Protein AF-A0A1R3G6L9-F1 (afdb_monomer_lite)

Radius of gyration: 26.27 Å; chains: 1; bounding box: 103×54×64 Å

pLDDT: mean 79.08, std 18.82, range [34.06, 97.19]

Sequence (249 aa):
MGHKWWLIFTILTCLIACSSGRELHVKPKTDLAVYNHTLARILVEYASAVYMSDLTELFTWTCERCDGLTKGFEVIELVVDVQNCLQAFVGVAKDLNAIVIAFRGTQEHSQYVPNTFRVTNDHDIVPHLPPYYTYFPKKTYHHFPTEVWLYSVGLGSLVYKVEKVCDDSGEDPTCSRSVTGNSITDHLNYFGVDLMCEQWRSCRIVMEPSLAAYGTTDHKGNFILSRDPSTLAMKMNIQSNEGGDTFSA

Secondary structure (DSSP, 8-state):
--HHHHHHHHHHHHHHHT------------------HHHHHHHHHHHHHTT-SBHHHHHHT-STTSSGGGTT-EEEEEEEETTTTEEEEEEEETTTTEEEEEE-S--------SS--EEEETTBSGGG-SPP-TT-GGGS----S-EEEEEEEEETTEEEEEEEEE-SSS--TTTGGGS---BSTGGGEETTEE-S-SSTT----B--GGGGGGEEE-TTS-EEEE--HHHHHHHHHHHHHHTS-----

Foldseek 3Di:
DPVVVVVVVVVVVVVVVVPPDPPPPVPPPDPQQDDDPLVVVLVVLVLQLQLDQEVVCSQVQNDPSSDDSNDPWHWFKWWADLVVLKIKTWTQRVVVRDIDIYIQDDDDDDDDDPNDEEEAEALAQPLCPPHQDPVCNVPDDAADFWYWYWHWDDDPPDIDTDIDIGGDGSQDCPGSVVHHNDDNPRVQADPNRGNHHPDPPDSNHDYDPVQVVQWDADPSRIIMGGDDVVVVVVVVVVVVVVVPDDDDD

InterPro domains:
  IPR029058 Alpha/Beta hydrolase fold [G3DSA:3.40.50.1820] (35-110)
  IPR029058 Alpha/Beta hydrolase fold [G3DSA:3.40.50.1820] (111-222)
  IPR029058 Alpha/Beta hydrolase fold [SSF53474] (34-111)
  IPR029058 Alpha/Beta hydrolase fold [SSF53474] (110-195)
  IPR051218 Secreted Mono/Diacylglycerol Lipase [PTHR45856] (110-209)

Structure (mmCIF, N/CA/C/O backbone):
data_AF-A0A1R3G6L9-F1
#
_entry.id   AF-A0A1R3G6L9-F1
#
loop_
_atom_site.group_PDB
_atom_site.id
_atom_site.type_symbol
_atom_site.label_atom_id
_atom_site.label_alt_id
_atom_site.label_comp_id
_atom_site.label_asym_id
_atom_site.label_entity_id
_atom_site.label_seq_id
_atom_site.pdbx_PDB_ins_code
_atom_site.Cartn_x
_atom_site.Cartn_y
_atom_site.Cartn_z
_atom_site.occupancy
_atom_site.B_iso_or_equiv
_atom_site.auth_seq_id
_atom_site.auth_comp_id
_atom_site.auth_asym_id
_atom_site.auth_atom_id
_atom_site.pdbx_PDB_model_num
ATOM 1 N N . MET A 1 1 ? 58.220 -35.048 -34.976 1.00 53.38 1 MET A N 1
ATOM 2 C CA . MET A 1 1 ? 56.809 -34.601 -35.066 1.00 53.38 1 MET A CA 1
ATOM 3 C C . MET A 1 1 ? 55.902 -35.684 -34.490 1.00 53.38 1 MET A C 1
ATOM 5 O O . MET A 1 1 ? 55.426 -36.520 -35.233 1.00 53.38 1 MET A O 1
ATOM 9 N N . GLY A 1 2 ? 55.728 -35.731 -33.166 1.00 54.84 2 GLY A N 1
ATOM 10 C CA . GLY A 1 2 ? 54.953 -36.803 -32.510 1.00 54.84 2 GLY A CA 1
ATOM 11 C C . GLY A 1 2 ? 54.445 -36.438 -31.112 1.00 54.84 2 GLY A C 1
ATOM 12 O O . GLY A 1 2 ? 53.354 -36.833 -30.734 1.00 54.84 2 GLY A O 1
ATOM 13 N N . HIS A 1 3 ? 55.157 -35.566 -30.389 1.00 53.19 3 HIS A N 1
ATOM 14 C CA . HIS A 1 3 ? 54.742 -35.124 -29.050 1.00 53.19 3 HIS A CA 1
ATOM 15 C C . HIS A 1 3 ? 53.685 -34.007 -29.019 1.00 53.19 3 HIS A C 1
ATOM 17 O O . HIS A 1 3 ? 52.959 -33.890 -28.038 1.00 53.19 3 HIS A O 1
ATOM 23 N N . LYS A 1 4 ? 53.553 -33.194 -30.079 1.00 50.50 4 LYS A N 1
ATOM 24 C CA . LYS A 1 4 ? 52.549 -32.111 -30.124 1.00 50.50 4 LYS A CA 1
ATOM 25 C C . LYS A 1 4 ? 51.130 -32.614 -30.415 1.00 50.50 4 LYS A C 1
ATOM 27 O O . LYS A 1 4 ? 50.172 -31.960 -30.031 1.00 50.50 4 LYS A O 1
ATOM 32 N N . TRP A 1 5 ? 50.993 -33.775 -31.059 1.00 50.53 5 TRP A N 1
ATOM 33 C CA . TRP A 1 5 ? 49.683 -34.319 -31.429 1.00 50.53 5 TRP A CA 1
ATOM 34 C C . TRP A 1 5 ? 48.992 -35.021 -30.252 1.00 50.53 5 TRP A C 1
ATOM 36 O O . TRP A 1 5 ? 47.785 -34.886 -30.080 1.00 50.53 5 TRP A O 1
ATOM 46 N N . TRP A 1 6 ? 49.774 -35.657 -29.373 1.00 52.91 6 TRP A N 1
ATOM 47 C CA . TRP A 1 6 ? 49.286 -36.234 -28.115 1.00 52.91 6 TRP A CA 1
ATOM 48 C C . TRP A 1 6 ? 48.762 -35.180 -27.133 1.00 52.91 6 TRP A C 1
ATOM 50 O O . TRP A 1 6 ? 47.738 -35.407 -26.503 1.00 52.91 6 TRP A O 1
ATOM 60 N N . LEU A 1 7 ? 49.407 -34.009 -27.057 1.00 54.31 7 LEU A N 1
ATOM 61 C CA . LEU A 1 7 ? 48.943 -32.879 -26.239 1.00 54.31 7 LEU A CA 1
ATOM 62 C C . LEU A 1 7 ? 47.613 -32.288 -26.734 1.00 54.31 7 LEU A C 1
ATOM 64 O O . LEU A 1 7 ? 46.807 -31.833 -25.932 1.00 54.31 7 LEU A O 1
ATOM 68 N N . ILE A 1 8 ? 47.359 -32.310 -28.046 1.00 57.53 8 ILE A N 1
ATOM 69 C CA . ILE A 1 8 ? 46.081 -31.852 -28.611 1.00 57.53 8 ILE A CA 1
ATOM 70 C C . ILE A 1 8 ? 44.978 -32.881 -28.334 1.00 57.53 8 ILE A C 1
ATOM 72 O O . ILE A 1 8 ? 43.870 -32.497 -27.965 1.00 57.53 8 ILE A O 1
ATOM 76 N N . PHE A 1 9 ? 45.283 -34.179 -28.446 1.00 56.34 9 PHE A N 1
ATOM 77 C CA . PHE A 1 9 ? 44.321 -35.240 -28.139 1.00 56.34 9 PHE A CA 1
ATOM 78 C C . PHE A 1 9 ? 43.925 -35.261 -26.658 1.00 56.34 9 PHE A C 1
ATOM 80 O O . PHE A 1 9 ? 42.740 -35.393 -26.368 1.00 56.34 9 PHE A O 1
ATOM 87 N N . THR A 1 10 ? 44.867 -35.049 -25.730 1.00 56.88 10 THR A N 1
ATOM 88 C CA . THR A 1 10 ? 44.556 -34.982 -24.290 1.00 56.88 10 THR A CA 1
ATOM 89 C C . THR A 1 10 ? 43.717 -33.757 -23.922 1.00 56.88 10 THR A C 1
ATOM 91 O O . THR A 1 10 ? 42.802 -33.869 -23.103 1.00 56.88 10 THR A O 1
ATOM 94 N N . ILE A 1 11 ? 43.957 -32.604 -24.560 1.00 58.38 11 ILE A N 1
ATOM 95 C CA . ILE A 1 11 ? 43.134 -31.397 -24.377 1.00 58.38 11 ILE A CA 1
ATOM 96 C C . ILE A 1 11 ? 41.712 -31.615 -24.923 1.00 58.38 11 ILE A C 1
ATOM 98 O O . ILE A 1 11 ? 40.744 -31.244 -24.259 1.00 58.38 11 ILE A O 1
ATOM 102 N N . LEU A 1 12 ? 41.560 -32.271 -26.080 1.00 54.34 12 LEU A N 1
ATOM 103 C CA . LEU A 1 12 ? 40.245 -32.529 -26.678 1.00 54.34 12 LEU A CA 1
ATOM 104 C C . LEU A 1 12 ? 39.424 -33.560 -25.879 1.00 54.34 12 LEU A C 1
ATOM 106 O O . LEU A 1 12 ? 38.216 -33.398 -25.734 1.00 54.34 12 LEU A O 1
ATOM 110 N N . THR A 1 13 ? 40.063 -34.578 -25.290 1.00 52.47 13 THR A N 1
ATOM 111 C CA . THR A 1 13 ? 39.377 -35.556 -24.425 1.00 52.47 13 THR A CA 1
ATOM 112 C C . THR A 1 13 ? 38.954 -34.968 -23.075 1.00 52.47 13 THR A C 1
ATOM 114 O O . THR A 1 13 ? 37.891 -35.325 -22.568 1.00 52.47 13 THR A O 1
ATOM 117 N N . CYS A 1 14 ? 39.709 -34.010 -22.519 1.00 49.88 14 CYS A N 1
ATOM 118 C CA . CYS A 1 14 ? 39.289 -33.274 -21.318 1.00 49.88 14 CYS A CA 1
ATOM 119 C C . CYS A 1 14 ? 38.097 -32.339 -21.579 1.00 49.88 14 CYS A C 1
ATOM 121 O O . CYS A 1 14 ? 37.279 -32.131 -20.685 1.00 49.88 14 CYS A O 1
ATOM 123 N N . LEU A 1 15 ? 37.957 -31.805 -22.797 1.00 47.41 15 LEU A N 1
ATOM 124 C CA . LEU A 1 15 ? 36.833 -30.934 -23.159 1.00 47.41 15 LEU A CA 1
ATOM 125 C C . LEU A 1 15 ? 35.510 -31.695 -23.351 1.00 47.41 15 LEU A C 1
ATOM 127 O O . LEU A 1 15 ? 34.448 -31.099 -23.201 1.00 47.41 15 LEU A O 1
ATOM 131 N N . ILE A 1 16 ? 35.551 -33.006 -23.613 1.00 51.62 16 ILE A N 1
ATOM 132 C CA . ILE A 1 16 ? 34.343 -33.828 -23.804 1.00 51.62 16 ILE A CA 1
ATOM 133 C C . ILE A 1 16 ? 33.891 -34.481 -22.480 1.00 51.62 16 ILE A C 1
ATOM 135 O O . ILE A 1 16 ? 32.690 -34.612 -22.243 1.00 51.62 16 ILE A O 1
ATOM 139 N N . ALA A 1 17 ? 34.815 -34.788 -21.560 1.00 44.00 17 ALA A N 1
ATOM 140 C CA . ALA A 1 17 ? 34.499 -35.398 -20.258 1.00 44.00 17 ALA A CA 1
ATOM 141 C C . ALA A 1 17 ? 33.953 -34.420 -19.190 1.00 44.00 17 ALA A C 1
ATOM 143 O O . ALA A 1 17 ? 33.413 -34.863 -18.180 1.00 44.00 17 ALA A O 1
ATOM 144 N N . CYS A 1 18 ? 34.027 -33.102 -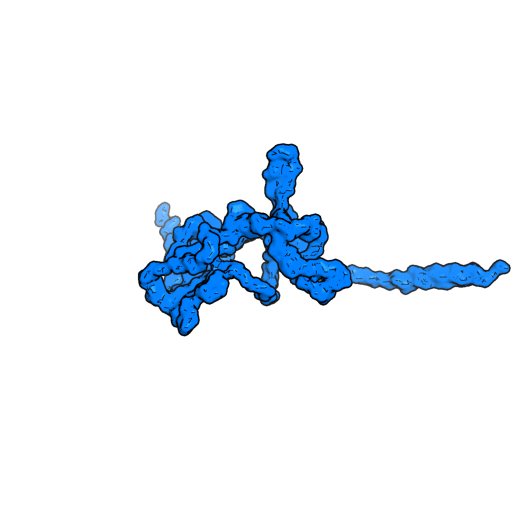19.415 1.00 41.53 18 CYS A N 1
ATOM 145 C CA . CYS A 1 18 ? 33.391 -32.093 -18.552 1.00 41.53 18 CYS A CA 1
ATOM 146 C C . CYS A 1 18 ? 31.982 -31.676 -19.014 1.00 41.53 18 CYS A C 1
ATOM 148 O O . CYS A 1 18 ? 31.379 -30.797 -18.401 1.00 41.53 18 CYS A O 1
ATOM 150 N N . SER A 1 19 ? 31.419 -32.325 -20.040 1.00 46.31 19 SER A N 1
ATOM 151 C CA . SER A 1 19 ? 29.998 -32.193 -20.396 1.00 46.31 19 SER A CA 1
ATOM 152 C C . SER A 1 19 ? 29.144 -33.250 -19.686 1.00 46.31 19 SER A C 1
ATOM 154 O O . SER A 1 19 ? 28.287 -33.896 -20.279 1.00 46.31 19 SER A O 1
ATOM 156 N N . SER A 1 20 ? 29.377 -33.448 -18.384 1.00 42.94 20 SER A N 1
ATOM 157 C CA . SER A 1 20 ? 28.380 -34.129 -17.560 1.00 42.94 20 SER A CA 1
ATOM 158 C C . SER A 1 20 ? 27.157 -33.221 -17.531 1.00 42.94 20 SER A C 1
ATOM 160 O O . SER A 1 20 ? 27.228 -32.093 -17.030 1.00 42.94 20 SER A O 1
ATOM 162 N N . GLY A 1 21 ? 26.088 -33.674 -18.187 1.00 46.38 21 GLY A N 1
ATOM 163 C CA . GLY A 1 21 ? 24.837 -32.950 -18.316 1.00 46.38 21 GLY A CA 1
ATOM 164 C C . GLY A 1 21 ? 24.428 -32.381 -16.967 1.00 46.38 21 GLY A C 1
ATOM 165 O O . GLY A 1 21 ? 24.202 -33.117 -16.008 1.00 46.38 21 GLY A O 1
ATOM 166 N N . ARG A 1 22 ? 24.333 -31.053 -16.888 1.00 43.31 22 ARG A N 1
ATOM 167 C CA . ARG A 1 22 ? 23.490 -30.458 -15.862 1.00 43.31 22 ARG A CA 1
ATOM 168 C C . ARG A 1 22 ? 22.081 -30.847 -16.253 1.00 43.31 22 ARG A C 1
ATOM 170 O O . ARG A 1 22 ? 21.535 -30.295 -17.205 1.00 43.31 22 ARG A O 1
ATOM 177 N N . GLU A 1 23 ? 21.538 -31.833 -15.550 1.00 39.28 23 GLU A N 1
ATOM 178 C CA . GLU A 1 23 ? 20.100 -31.993 -15.466 1.00 39.28 23 GLU A CA 1
ATOM 179 C C . GLU A 1 23 ? 19.515 -30.605 -15.221 1.00 39.28 23 GLU A C 1
ATOM 181 O O . GLU A 1 23 ? 19.886 -29.911 -14.265 1.00 39.28 23 GLU A O 1
ATOM 186 N N . LEU A 1 24 ? 18.648 -30.170 -16.134 1.00 38.88 24 LEU A N 1
ATOM 187 C CA . LEU A 1 24 ? 17.735 -29.086 -15.854 1.00 38.88 24 LEU A CA 1
ATOM 188 C C . LEU A 1 24 ? 16.841 -29.629 -14.746 1.00 38.88 24 LEU A C 1
ATOM 190 O O . LEU A 1 24 ? 15.825 -30.269 -15.003 1.00 38.88 24 LEU A O 1
ATOM 194 N N . HIS A 1 25 ? 17.272 -29.434 -13.504 1.00 34.91 25 HIS A N 1
ATOM 195 C CA . HIS A 1 25 ? 16.423 -29.613 -12.352 1.00 34.91 25 HIS A CA 1
ATOM 196 C C . HIS A 1 25 ? 15.393 -28.492 -12.469 1.00 34.91 25 HIS A C 1
ATOM 198 O O . HIS A 1 25 ? 15.584 -27.389 -11.955 1.00 34.91 25 HIS A O 1
ATOM 204 N N . VAL A 1 26 ? 14.351 -28.752 -13.264 1.00 42.28 26 VAL A N 1
ATOM 205 C CA . VAL A 1 26 ? 13.129 -27.966 -13.300 1.00 42.28 26 VAL A CA 1
ATOM 206 C C . VAL A 1 26 ? 12.641 -28.032 -11.871 1.00 42.28 26 VAL A C 1
ATOM 208 O O . VAL A 1 26 ? 12.088 -29.039 -11.428 1.00 42.28 26 VAL A O 1
ATOM 211 N N . LYS A 1 27 ? 12.966 -26.991 -11.099 1.00 41.53 27 LYS A N 1
ATOM 212 C CA . LYS A 1 27 ? 12.353 -26.813 -9.797 1.00 41.53 27 LYS A CA 1
ATOM 213 C C . LYS A 1 27 ? 10.853 -26.887 -10.058 1.00 41.53 27 LYS A C 1
ATOM 215 O O . LYS A 1 27 ? 10.396 -26.264 -11.023 1.00 41.53 27 LYS A O 1
ATOM 220 N N . PRO A 1 28 ? 10.107 -27.683 -9.277 1.00 35.84 28 PRO A N 1
ATOM 221 C CA . PRO A 1 28 ? 8.665 -27.695 -9.404 1.00 35.84 28 PRO A CA 1
ATOM 222 C C . PRO A 1 28 ? 8.225 -26.241 -9.352 1.00 35.84 28 PRO A C 1
ATOM 224 O O . PRO A 1 28 ? 8.714 -25.489 -8.506 1.00 35.84 28 PRO A O 1
ATOM 227 N N . LYS A 1 29 ? 7.404 -25.853 -10.330 1.00 40.47 29 LYS A N 1
ATOM 228 C CA . LYS A 1 29 ? 6.749 -24.555 -10.408 1.00 40.47 29 LYS A CA 1
ATOM 229 C C . LYS A 1 29 ? 5.975 -24.416 -9.099 1.00 40.47 29 LYS A C 1
ATOM 231 O O . LYS A 1 29 ? 4.858 -24.904 -8.982 1.00 40.47 29 LYS A O 1
ATOM 236 N N . THR A 1 30 ? 6.634 -23.898 -8.065 1.00 46.19 30 THR A N 1
ATOM 237 C CA . THR A 1 30 ? 5.969 -23.405 -6.867 1.00 46.19 30 THR A CA 1
ATOM 238 C C . THR A 1 30 ? 4.935 -22.444 -7.405 1.00 46.19 30 THR A C 1
ATOM 240 O O . THR A 1 30 ? 5.311 -21.648 -8.266 1.00 46.19 30 THR A O 1
ATOM 243 N N . ASP A 1 31 ? 3.677 -22.585 -6.993 1.00 49.47 31 ASP A N 1
ATOM 244 C CA . ASP A 1 31 ? 2.595 -21.650 -7.300 1.00 49.47 31 ASP A CA 1
ATOM 245 C C . ASP A 1 31 ? 3.105 -20.228 -7.021 1.00 49.47 31 ASP A C 1
ATOM 247 O O . ASP A 1 31 ? 3.049 -19.732 -5.898 1.00 49.47 31 ASP A O 1
ATOM 251 N N . LEU A 1 32 ? 3.728 -19.595 -8.018 1.00 55.16 32 LEU A N 1
ATOM 252 C CA . LEU A 1 32 ? 4.033 -18.182 -7.964 1.00 55.16 32 LEU A CA 1
ATOM 253 C C . LEU A 1 32 ? 2.657 -17.546 -7.913 1.00 55.16 32 LEU A C 1
ATOM 255 O O . LEU A 1 32 ? 1.801 -17.903 -8.726 1.00 55.16 32 LEU A O 1
ATOM 259 N N . ALA A 1 33 ? 2.442 -16.644 -6.956 1.00 60.88 33 ALA A N 1
ATOM 260 C CA . ALA A 1 33 ? 1.219 -15.864 -6.920 1.00 60.88 33 ALA A CA 1
ATOM 261 C C . ALA A 1 33 ? 0.956 -15.317 -8.320 1.00 60.88 33 ALA A C 1
ATOM 263 O O . ALA A 1 33 ? 1.727 -14.506 -8.838 1.00 60.88 33 ALA A O 1
ATOM 264 N N . VAL A 1 34 ? -0.102 -15.826 -8.947 1.00 74.88 34 VAL A N 1
ATOM 265 C CA . VAL A 1 34 ? -0.500 -15.378 -10.270 1.00 74.88 34 VAL A CA 1
ATOM 266 C C . VAL A 1 34 ? -1.009 -13.962 -10.079 1.00 74.88 34 VAL A C 1
ATOM 268 O O . VAL A 1 34 ? -2.032 -13.742 -9.430 1.00 74.88 34 VAL A O 1
ATOM 271 N N . TYR A 1 35 ? -0.253 -13.001 -10.601 1.00 88.06 35 TYR A N 1
ATOM 272 C CA . TYR A 1 35 ? -0.655 -11.607 -10.590 1.00 88.06 35 TYR A CA 1
ATOM 273 C C . TYR A 1 35 ? -2.044 -11.457 -11.220 1.00 88.06 35 TYR A C 1
ATOM 275 O O . TYR A 1 35 ? -2.315 -11.978 -12.304 1.00 88.06 35 TYR A O 1
ATOM 283 N N . ASN A 1 36 ? -2.916 -10.716 -10.541 1.00 91.81 36 ASN A N 1
ATOM 284 C CA . ASN A 1 36 ? -4.224 -10.338 -11.045 1.00 91.81 36 ASN A CA 1
ATOM 285 C C . ASN A 1 36 ? -4.353 -8.814 -10.969 1.00 91.81 36 ASN A C 1
ATOM 287 O O . ASN A 1 36 ? -4.333 -8.240 -9.880 1.00 91.81 36 ASN A O 1
ATOM 291 N N . HIS A 1 37 ? -4.496 -8.175 -12.132 1.00 93.00 37 HIS A N 1
ATOM 292 C CA . HIS A 1 37 ? -4.595 -6.721 -12.260 1.00 93.00 37 HIS A CA 1
ATOM 293 C C . HIS A 1 37 ? -5.723 -6.124 -11.412 1.00 93.00 37 HIS A C 1
ATOM 295 O O . HIS A 1 37 ? -5.515 -5.151 -10.687 1.00 93.00 37 HIS A O 1
ATOM 301 N N . THR A 1 38 ? -6.911 -6.730 -11.456 1.00 94.56 38 THR A N 1
ATOM 302 C CA . THR A 1 38 ? -8.070 -6.268 -10.687 1.00 94.56 38 THR A CA 1
ATOM 303 C C . THR A 1 38 ? -7.799 -6.348 -9.191 1.00 94.56 38 THR A C 1
ATOM 305 O O . THR A 1 38 ? -8.022 -5.369 -8.484 1.00 94.56 38 THR A O 1
ATOM 308 N N . LEU A 1 39 ? -7.250 -7.470 -8.715 1.00 95.12 39 LEU A N 1
ATOM 309 C CA . LEU A 1 39 ? -6.876 -7.623 -7.309 1.00 95.12 39 LEU A CA 1
ATOM 310 C C . LEU A 1 39 ? -5.824 -6.589 -6.892 1.00 95.12 39 LEU A C 1
ATOM 312 O O . LEU A 1 39 ? -5.959 -5.974 -5.841 1.00 95.12 39 LEU A O 1
ATOM 316 N N . ALA A 1 40 ? -4.799 -6.360 -7.714 1.00 95.12 40 ALA A N 1
ATOM 317 C CA . ALA A 1 40 ? -3.758 -5.384 -7.409 1.00 95.12 40 ALA A CA 1
ATOM 318 C C . ALA A 1 40 ? -4.316 -3.961 -7.274 1.00 95.12 40 ALA A C 1
ATOM 320 O O . ALA A 1 40 ? -3.928 -3.244 -6.355 1.00 95.12 40 ALA A O 1
ATOM 321 N N . ARG A 1 41 ? -5.268 -3.574 -8.129 1.00 95.81 41 ARG A N 1
ATOM 322 C CA . ARG A 1 41 ? -5.959 -2.283 -8.012 1.00 95.81 41 ARG A CA 1
ATOM 323 C C . ARG A 1 41 ? -6.795 -2.177 -6.738 1.00 95.81 41 ARG A C 1
ATOM 325 O O . ARG A 1 41 ? -6.696 -1.161 -6.059 1.00 95.81 41 ARG A O 1
ATOM 332 N N . ILE A 1 42 ? -7.540 -3.226 -6.382 1.00 96.50 42 ILE A N 1
ATOM 333 C CA . ILE A 1 42 ? -8.301 -3.280 -5.120 1.00 96.50 42 ILE A CA 1
ATOM 334 C C . ILE A 1 42 ? -7.359 -3.103 -3.917 1.00 96.50 42 ILE A C 1
ATOM 336 O O . ILE A 1 42 ? -7.609 -2.286 -3.034 1.00 96.50 42 ILE A O 1
ATOM 340 N N . LEU A 1 43 ? -6.240 -3.834 -3.891 1.00 96.12 43 LEU A N 1
ATOM 341 C CA . LEU A 1 43 ? -5.269 -3.766 -2.795 1.00 96.12 43 LEU A CA 1
ATOM 342 C C . LEU A 1 43 ? -4.592 -2.393 -2.684 1.00 96.12 43 LEU A C 1
ATOM 344 O O . LEU A 1 43 ? -4.300 -1.951 -1.574 1.00 96.12 43 LEU A O 1
ATOM 348 N N . VAL A 1 44 ? -4.370 -1.700 -3.804 1.00 95.88 44 VAL A N 1
ATOM 349 C CA . VAL A 1 44 ? -3.823 -0.335 -3.798 1.00 95.88 44 VAL A CA 1
ATOM 350 C C . VAL A 1 44 ? -4.822 0.677 -3.228 1.00 95.88 44 VAL A C 1
ATOM 352 O O . VAL A 1 44 ? -4.402 1.582 -2.511 1.00 95.88 44 VAL A O 1
ATOM 355 N N . GLU A 1 45 ? -6.128 0.513 -3.451 1.00 96.62 45 GLU A N 1
ATOM 356 C CA . GLU A 1 45 ? -7.141 1.350 -2.789 1.00 96.62 45 GLU A CA 1
ATOM 357 C C . GLU A 1 45 ? -7.146 1.135 -1.265 1.00 96.62 45 GLU A C 1
ATOM 359 O O . GLU A 1 45 ? -7.112 2.110 -0.513 1.00 96.62 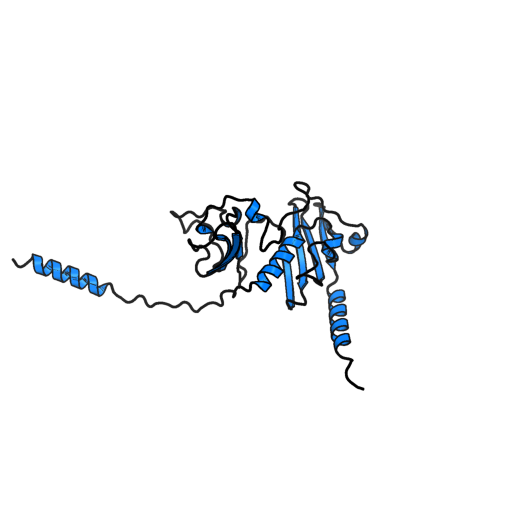45 GLU A O 1
ATOM 364 N N . TYR A 1 46 ? -7.043 -0.112 -0.785 1.00 97.12 46 TYR A N 1
ATOM 365 C CA . TYR A 1 46 ? -6.859 -0.384 0.651 1.00 97.12 46 TYR A CA 1
ATOM 366 C C . TYR A 1 46 ? -5.578 0.254 1.212 1.00 97.12 46 TYR A C 1
ATOM 368 O O . TYR A 1 46 ? -5.600 0.861 2.287 1.00 97.12 46 TYR A O 1
ATOM 376 N N . ALA A 1 47 ? -4.465 0.148 0.480 1.00 95.19 47 ALA A N 1
ATOM 377 C CA . ALA A 1 47 ? -3.195 0.769 0.850 1.00 95.19 47 ALA A CA 1
ATOM 378 C C . ALA A 1 47 ? -3.254 2.305 0.817 1.00 95.19 47 ALA A C 1
ATOM 380 O O . ALA A 1 47 ? -2.497 2.959 1.524 1.00 95.19 47 ALA A O 1
ATOM 381 N N . SER A 1 48 ? -4.155 2.891 0.029 1.00 94.38 48 SER A N 1
ATOM 382 C CA . SER A 1 48 ? -4.395 4.332 0.005 1.00 94.38 48 SER A CA 1
ATOM 383 C C . SER A 1 48 ? -5.250 4.794 1.186 1.00 94.38 48 SER A C 1
ATOM 385 O O . SER A 1 48 ? -4.922 5.793 1.830 1.00 94.38 48 SER A O 1
ATOM 387 N N . ALA A 1 49 ? -6.307 4.050 1.526 1.00 95.12 49 ALA A N 1
ATOM 388 C CA . ALA A 1 49 ? -7.233 4.390 2.607 1.00 95.12 49 ALA A CA 1
ATOM 389 C C . ALA A 1 49 ? -6.543 4.488 3.980 1.00 95.12 49 ALA A C 1
ATOM 391 O O . ALA A 1 49 ? -6.914 5.312 4.814 1.00 95.12 49 ALA A O 1
ATOM 392 N N . VAL A 1 50 ? -5.478 3.716 4.221 1.00 92.81 50 VAL A N 1
ATOM 393 C CA . VAL A 1 50 ? -4.729 3.772 5.491 1.00 92.81 50 VAL A CA 1
ATOM 394 C C . VAL A 1 50 ? -4.007 5.114 5.718 1.00 92.81 50 VAL A C 1
ATOM 396 O O . VAL A 1 50 ? -3.538 5.374 6.824 1.00 92.81 50 VAL A O 1
ATOM 399 N N . TYR A 1 51 ? -3.919 5.983 4.703 1.00 90.31 51 TYR A N 1
ATOM 400 C CA . TYR A 1 51 ? -3.384 7.343 4.827 1.00 90.31 51 TYR A CA 1
ATOM 401 C C . TYR A 1 51 ? -4.434 8.386 5.245 1.00 90.31 51 TYR A C 1
ATOM 403 O O . TYR A 1 51 ? -4.069 9.550 5.440 1.00 90.31 51 TYR A O 1
ATOM 411 N N . MET A 1 52 ? -5.704 7.999 5.419 1.00 90.31 52 MET A N 1
ATOM 412 C CA . MET A 1 52 ? -6.733 8.895 5.951 1.00 90.31 52 MET A CA 1
ATOM 413 C C . MET A 1 52 ? -6.410 9.326 7.383 1.00 90.31 52 MET A C 1
ATOM 415 O O . MET A 1 52 ? -5.995 8.519 8.219 1.00 90.31 52 MET A O 1
ATOM 419 N N . SER A 1 53 ? -6.603 10.617 7.650 1.00 86.56 53 SER A N 1
ATOM 420 C CA . SER A 1 53 ? -6.354 11.267 8.942 1.00 86.56 53 SER A CA 1
ATOM 421 C C . SER A 1 53 ? -7.568 11.251 9.872 1.00 86.56 53 SER A C 1
ATOM 423 O O . SER A 1 53 ? -7.396 11.257 11.095 1.00 86.56 53 SER A O 1
ATOM 425 N N . ASP A 1 54 ? -8.778 11.243 9.305 1.00 90.25 54 ASP A N 1
ATOM 426 C CA . ASP A 1 54 ? -10.018 11.086 10.057 1.00 90.25 54 ASP A CA 1
ATOM 427 C C . ASP A 1 54 ? -10.255 9.604 10.348 1.00 90.25 54 ASP A C 1
ATOM 429 O O . ASP A 1 54 ? -10.639 8.810 9.484 1.00 90.25 54 ASP A O 1
ATOM 433 N N . LEU A 1 55 ? -9.992 9.218 11.594 1.00 89.25 55 LEU A N 1
ATOM 434 C CA . LEU A 1 55 ? -10.173 7.842 12.031 1.00 89.25 55 LEU A CA 1
ATOM 435 C C . LEU A 1 55 ? -11.636 7.469 12.174 1.00 89.25 55 LEU A C 1
ATOM 437 O O . LEU A 1 55 ? -11.947 6.282 12.175 1.00 89.25 55 LEU A O 1
ATOM 441 N N . THR A 1 56 ? -12.523 8.453 12.305 1.00 90.31 56 THR A N 1
ATOM 442 C CA . THR A 1 56 ? -13.959 8.210 12.349 1.00 90.31 56 THR A CA 1
ATOM 443 C C . THR A 1 56 ? -14.407 7.693 11.006 1.00 90.31 56 THR A C 1
ATOM 445 O O . THR A 1 56 ? -14.900 6.570 10.933 1.00 90.31 56 THR A O 1
ATOM 448 N N . GLU A 1 57 ? -14.112 8.446 9.948 1.00 92.19 57 GLU A N 1
ATOM 449 C CA . GLU A 1 57 ? -14.434 8.044 8.583 1.00 92.19 57 GLU A CA 1
ATOM 450 C C . GLU A 1 57 ? -13.745 6.741 8.182 1.00 92.19 57 GLU A C 1
ATOM 452 O O . GLU A 1 57 ? -14.356 5.899 7.522 1.00 92.19 57 GLU A O 1
ATOM 457 N N . LEU A 1 58 ? -12.489 6.540 8.593 1.00 93.06 58 LEU A N 1
ATOM 458 C CA . LEU A 1 58 ? -11.775 5.301 8.303 1.00 93.06 58 LEU A CA 1
ATOM 459 C C . LEU A 1 58 ? -12.393 4.107 9.043 1.00 93.06 58 LEU A C 1
ATOM 461 O O . LEU A 1 58 ? -12.647 3.072 8.434 1.00 93.06 58 LEU A O 1
ATOM 465 N N . PHE A 1 59 ? -12.688 4.238 10.339 1.00 93.25 59 PHE A N 1
ATOM 466 C CA . PHE A 1 59 ? -13.275 3.158 11.135 1.00 93.25 59 PHE A CA 1
ATOM 467 C C . PHE A 1 59 ? -14.697 2.819 10.670 1.00 93.25 59 PHE A C 1
ATOM 469 O O . PHE A 1 59 ? -15.083 1.647 10.656 1.00 93.25 59 PHE A O 1
ATOM 476 N N . THR A 1 60 ? -15.498 3.806 10.255 1.00 93.06 60 THR A N 1
ATOM 477 C CA . THR A 1 60 ? -16.840 3.595 9.677 1.00 93.06 60 THR A CA 1
ATOM 478 C C . THR A 1 60 ? -16.832 3.262 8.190 1.00 93.06 60 THR A C 1
ATOM 480 O O . THR A 1 60 ? -17.889 2.936 7.657 1.00 93.06 60 THR A O 1
ATOM 483 N N . TRP A 1 61 ? -15.663 3.280 7.547 1.00 95.75 61 TRP A N 1
ATOM 484 C CA . TRP A 1 61 ? -15.479 3.050 6.114 1.00 95.75 61 TRP A CA 1
ATOM 485 C C . TRP A 1 61 ? -16.314 3.985 5.225 1.00 95.75 61 TRP A C 1
ATOM 487 O O . TRP A 1 61 ? -16.976 3.572 4.274 1.00 95.75 61 TRP A O 1
ATOM 497 N N . THR A 1 62 ? -16.306 5.272 5.567 1.00 94.75 62 THR A N 1
ATOM 498 C CA . THR A 1 62 ? -17.036 6.350 4.876 1.00 94.75 62 THR A CA 1
ATOM 499 C C . THR A 1 62 ? -16.111 7.427 4.315 1.00 94.75 62 THR A C 1
ATOM 501 O O . THR A 1 62 ? -16.585 8.480 3.900 1.00 94.75 62 THR A O 1
ATOM 504 N N . CYS A 1 63 ? -14.802 7.178 4.330 1.00 92.69 63 CYS A N 1
ATOM 505 C CA . CYS A 1 63 ? -13.795 8.118 3.868 1.00 92.69 63 CYS A CA 1
ATOM 506 C C . CYS A 1 63 ? -13.835 8.322 2.346 1.00 92.69 63 CYS A C 1
ATOM 508 O O . CYS A 1 63 ? -14.301 7.452 1.609 1.00 92.69 63 CYS A O 1
ATOM 510 N N . GLU A 1 64 ? -13.272 9.429 1.855 1.00 92.56 64 GLU A N 1
ATOM 511 C CA . GLU A 1 64 ? -13.211 9.729 0.412 1.00 92.56 64 GLU A CA 1
ATOM 512 C C . GLU A 1 64 ? -12.547 8.608 -0.421 1.00 92.56 64 GLU A C 1
ATOM 514 O O . GLU A 1 64 ? -12.899 8.399 -1.580 1.00 92.56 64 GLU A O 1
ATOM 519 N N . ARG A 1 65 ? -11.614 7.857 0.186 1.00 93.19 65 ARG A N 1
ATOM 520 C CA . ARG A 1 65 ? -10.856 6.757 -0.442 1.00 93.19 65 ARG A CA 1
ATOM 521 C C . ARG A 1 65 ? -11.445 5.368 -0.176 1.00 93.19 65 ARG A C 1
ATOM 523 O O . ARG A 1 65 ? -10.882 4.379 -0.626 1.00 93.19 65 ARG A O 1
ATOM 530 N N . CYS A 1 66 ? -12.538 5.297 0.583 1.00 94.75 66 CYS A N 1
ATOM 531 C CA . CYS A 1 66 ? -13.182 4.062 1.040 1.00 94.75 66 CYS A CA 1
ATOM 532 C C . CYS A 1 66 ? -14.360 3.638 0.136 1.00 94.75 66 CYS A C 1
ATOM 534 O O . CYS A 1 66 ? -14.976 2.592 0.358 1.00 94.75 66 CYS A O 1
ATOM 536 N N . ASP A 1 67 ? -14.728 4.462 -0.851 1.00 91.38 67 ASP A N 1
ATOM 537 C CA . ASP A 1 67 ? -15.737 4.116 -1.859 1.00 91.38 67 ASP A CA 1
ATOM 538 C C . ASP A 1 67 ? -15.103 3.308 -3.012 1.00 91.38 67 ASP A C 1
ATOM 540 O O . ASP A 1 67 ? -13.952 2.879 -2.942 1.00 91.38 67 ASP A O 1
ATOM 544 N N . GLY A 1 68 ? -15.851 3.062 -4.089 1.00 92.31 68 GLY A N 1
ATOM 545 C CA . GLY A 1 68 ? -15.301 2.419 -5.283 1.00 92.31 68 GLY A CA 1
ATOM 546 C C . GLY A 1 68 ? -15.077 0.920 -5.092 1.00 92.31 68 GLY A C 1
ATOM 547 O O . GLY A 1 68 ? -16.033 0.195 -4.801 1.00 92.31 68 GLY A O 1
ATOM 548 N N . LEU A 1 69 ? -13.846 0.440 -5.309 1.00 94.75 69 LEU A N 1
ATOM 549 C CA . LEU A 1 69 ? -13.553 -0.997 -5.311 1.00 94.75 69 LEU A CA 1
ATOM 550 C C . LEU A 1 69 ? -13.496 -1.596 -3.904 1.00 94.75 69 LEU A C 1
ATOM 552 O O . LEU A 1 69 ? -13.641 -2.803 -3.762 1.00 94.75 69 LEU A O 1
ATOM 556 N N . THR A 1 70 ? -13.314 -0.772 -2.872 1.00 96.69 70 THR A N 1
ATOM 557 C CA . THR A 1 70 ? -13.254 -1.228 -1.471 1.00 96.69 70 THR A CA 1
ATOM 558 C C . THR A 1 70 ? -14.566 -1.026 -0.712 1.00 96.69 70 THR A C 1
ATOM 560 O O . THR A 1 70 ? -14.638 -1.213 0.506 1.00 96.69 70 THR A O 1
ATOM 563 N N . LYS A 1 71 ? -15.634 -0.644 -1.419 1.00 95.31 71 LYS A N 1
ATOM 564 C CA . LYS A 1 71 ? -16.931 -0.333 -0.822 1.00 95.31 71 LYS A CA 1
ATOM 565 C C . LYS A 1 71 ? -17.498 -1.513 -0.034 1.00 95.31 71 LYS A C 1
ATOM 567 O O . LYS A 1 71 ? -17.603 -2.631 -0.529 1.00 95.31 71 LYS A O 1
ATOM 572 N N . GLY A 1 72 ? -17.976 -1.225 1.176 1.00 92.69 72 GLY A N 1
ATOM 573 C CA . GLY A 1 72 ? -18.605 -2.224 2.042 1.00 92.69 72 GLY A CA 1
ATOM 574 C C . GLY A 1 72 ? -17.618 -3.058 2.857 1.00 92.69 72 GLY A C 1
ATOM 575 O O . GLY A 1 72 ? -18.041 -4.027 3.487 1.00 92.69 72 GLY A O 1
ATOM 576 N N . PHE A 1 73 ? -16.337 -2.682 2.877 1.00 96.69 73 PHE A N 1
ATOM 577 C CA . PHE A 1 73 ? -15.373 -3.232 3.819 1.00 96.69 73 PHE A CA 1
ATOM 578 C C . PHE A 1 73 ? -15.783 -2.937 5.264 1.00 96.69 73 PHE A C 1
ATOM 580 O O . PHE A 1 73 ? -16.216 -1.836 5.609 1.00 96.69 73 PHE A O 1
ATOM 587 N N . GLU A 1 74 ? -15.636 -3.937 6.126 1.00 95.00 74 GLU A N 1
ATOM 588 C CA . GLU A 1 74 ? -16.023 -3.842 7.529 1.00 95.00 74 GLU A CA 1
ATOM 589 C C . GLU A 1 74 ? -14.777 -3.879 8.413 1.00 95.00 74 GLU A C 1
ATOM 591 O O . GLU A 1 74 ? -14.230 -4.946 8.695 1.00 95.00 74 GLU A O 1
ATOM 596 N N . VAL A 1 75 ? -14.330 -2.703 8.864 1.00 95.44 75 VAL A N 1
ATOM 597 C CA . VAL A 1 75 ? -13.201 -2.587 9.800 1.00 95.44 75 VAL A CA 1
ATOM 598 C C . VAL A 1 75 ? -13.549 -3.282 11.117 1.00 95.44 75 VAL A C 1
ATOM 600 O O . VAL A 1 75 ? -14.579 -2.989 11.732 1.00 95.44 75 VAL A O 1
ATOM 603 N N . ILE A 1 76 ? -12.678 -4.189 11.550 1.00 94.88 76 ILE A N 1
ATOM 604 C CA . ILE A 1 76 ? -12.739 -4.850 12.855 1.00 94.88 76 ILE A CA 1
ATOM 605 C C . ILE A 1 76 ? -11.886 -4.074 13.848 1.00 94.88 76 ILE A C 1
ATOM 607 O O . ILE A 1 76 ? -12.351 -3.773 14.943 1.00 94.88 76 ILE A O 1
ATOM 611 N N . GLU A 1 77 ? -10.656 -3.742 13.467 1.00 94.94 77 GLU A N 1
ATOM 612 C CA . GLU A 1 77 ? -9.708 -3.089 14.358 1.00 94.94 77 GLU A CA 1
ATOM 613 C C . GLU A 1 77 ? -8.841 -2.076 13.610 1.00 94.94 77 GLU A C 1
ATOM 615 O O . GLU A 1 77 ? -8.450 -2.295 12.463 1.00 94.94 77 GLU A O 1
ATOM 620 N N . LEU A 1 78 ? -8.561 -0.956 14.272 1.00 94.62 78 LEU A N 1
ATOM 621 C CA . LEU A 1 78 ? -7.686 0.118 13.816 1.00 94.62 78 LEU A CA 1
ATOM 622 C C . LEU A 1 78 ? -6.639 0.376 14.900 1.00 94.62 78 LEU A C 1
ATOM 624 O O . LEU A 1 78 ? -6.989 0.707 16.030 1.00 94.62 78 LEU A O 1
ATOM 628 N N . VAL A 1 79 ? -5.365 0.238 14.549 1.00 92.69 79 VAL A N 1
ATOM 629 C CA . VAL A 1 79 ? -4.215 0.390 15.444 1.00 92.69 79 VAL A CA 1
ATOM 630 C C . VAL A 1 79 ? -3.421 1.616 15.025 1.00 92.69 79 VAL A C 1
ATOM 632 O O . VAL A 1 79 ? -3.064 1.761 13.853 1.00 92.69 79 VAL A O 1
ATOM 635 N N . VAL A 1 80 ? -3.124 2.488 15.985 1.00 90.88 80 VAL A N 1
ATOM 636 C CA . VAL A 1 80 ? -2.432 3.751 15.733 1.00 90.88 80 VAL A CA 1
ATOM 637 C C . VAL A 1 80 ? -1.271 3.924 16.702 1.00 90.88 80 VAL A C 1
ATOM 639 O O . VAL A 1 80 ? -1.459 4.012 17.917 1.00 90.88 80 VAL A O 1
ATOM 642 N N . ASP A 1 81 ? -0.066 4.015 16.143 1.00 88.81 81 ASP A N 1
ATOM 643 C CA . ASP A 1 81 ? 1.141 4.439 16.846 1.00 88.81 81 ASP A CA 1
ATOM 644 C C . ASP A 1 81 ? 1.351 5.932 16.590 1.00 88.81 81 ASP A C 1
ATOM 64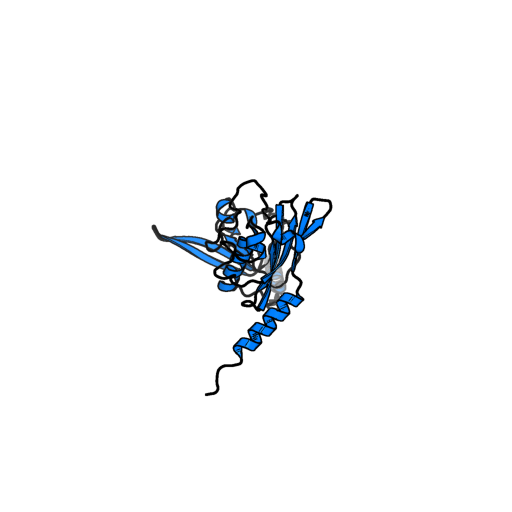6 O O . ASP A 1 81 ? 1.794 6.355 15.518 1.00 88.81 81 ASP A O 1
ATOM 650 N N . VAL A 1 82 ? 1.020 6.738 17.594 1.00 83.44 82 VAL A N 1
ATOM 651 C CA . VAL A 1 82 ? 1.096 8.200 17.507 1.00 83.44 82 VAL A CA 1
ATOM 652 C C . VAL A 1 82 ? 2.549 8.669 17.460 1.00 83.44 82 VAL A C 1
ATOM 654 O O . VAL A 1 82 ? 2.853 9.675 16.820 1.00 83.44 82 VAL A O 1
ATOM 657 N N . GLN A 1 83 ? 3.462 7.943 18.109 1.00 80.75 83 GLN A N 1
ATOM 658 C CA . GLN A 1 83 ? 4.868 8.338 18.215 1.00 80.75 83 GLN A CA 1
ATOM 659 C C . GLN A 1 83 ? 5.590 8.186 16.880 1.00 80.75 83 GLN A C 1
ATOM 661 O O . GLN A 1 83 ? 6.359 9.062 16.489 1.00 80.75 83 GLN A O 1
ATOM 666 N N . ASN A 1 84 ? 5.315 7.088 16.177 1.00 82.69 84 ASN A N 1
ATOM 667 C CA . ASN A 1 84 ? 5.936 6.772 14.892 1.00 82.69 84 ASN A CA 1
ATOM 668 C C . ASN A 1 84 ? 5.053 7.141 13.691 1.00 82.69 84 ASN A C 1
ATOM 670 O O . ASN A 1 84 ? 5.455 6.931 12.549 1.00 82.69 84 ASN A O 1
ATOM 674 N N . CYS A 1 85 ? 3.866 7.703 13.934 1.00 83.94 85 CYS A N 1
ATOM 675 C CA . CYS A 1 85 ? 2.863 8.003 12.914 1.00 83.94 85 CYS A CA 1
ATOM 676 C C . CYS A 1 85 ? 2.499 6.786 12.044 1.00 83.94 85 CYS A C 1
ATOM 678 O O . CYS A 1 85 ? 2.273 6.908 10.836 1.00 83.94 85 CYS A O 1
ATOM 680 N N . LEU A 1 86 ? 2.459 5.605 12.662 1.00 87.25 86 LEU A N 1
ATOM 681 C CA . LEU A 1 86 ? 2.051 4.377 11.992 1.00 87.25 86 LEU A CA 1
ATOM 682 C C . LEU A 1 86 ? 0.569 4.143 12.240 1.00 87.25 86 LEU A C 1
ATOM 684 O O . LEU A 1 86 ? 0.039 4.411 13.316 1.00 87.25 86 LEU A O 1
ATOM 688 N N . GLN A 1 87 ? -0.091 3.619 11.223 1.00 90.81 87 GLN A N 1
ATOM 689 C CA . GLN A 1 87 ? -1.512 3.329 11.246 1.00 90.81 87 GLN A CA 1
ATOM 690 C C . GLN A 1 87 ? -1.727 2.018 10.518 1.00 90.81 87 GLN A C 1
ATOM 692 O O . GLN A 1 87 ? -1.132 1.790 9.467 1.00 90.81 87 GLN A O 1
ATOM 697 N N . ALA A 1 88 ? -2.560 1.153 11.067 1.00 93.94 88 ALA A N 1
ATOM 698 C CA . ALA A 1 88 ? -2.946 -0.077 10.408 1.00 93.94 88 ALA A CA 1
ATOM 699 C C . ALA A 1 88 ? -4.397 -0.395 10.722 1.00 93.94 88 ALA A C 1
ATOM 701 O O . ALA A 1 88 ? -4.864 -0.114 11.822 1.00 93.94 88 ALA A O 1
ATOM 702 N N . PHE A 1 89 ? -5.098 -1.005 9.777 1.00 95.69 89 PHE A N 1
ATOM 703 C CA . PHE A 1 89 ? -6.422 -1.553 10.031 1.00 95.69 89 PHE A CA 1
ATOM 704 C C . PHE A 1 89 ? -6.493 -3.008 9.601 1.00 95.69 89 PHE A C 1
ATOM 706 O O . PHE A 1 89 ? -5.778 -3.451 8.700 1.00 95.69 89 PHE A O 1
ATOM 713 N N . VAL A 1 90 ? -7.411 -3.729 10.227 1.00 96.44 90 VAL A N 1
ATOM 714 C CA . VAL A 1 90 ? -7.843 -5.061 9.824 1.00 96.44 90 VAL A CA 1
ATOM 715 C C . VAL A 1 90 ? -9.360 -5.086 9.717 1.00 96.44 90 VAL A C 1
ATOM 717 O O . VAL A 1 90 ? -10.069 -4.496 10.534 1.00 96.44 90 VAL A O 1
ATOM 720 N N . GLY A 1 91 ? -9.871 -5.775 8.705 1.00 95.81 91 GLY A N 1
ATOM 721 C CA . GLY A 1 91 ? -11.305 -5.892 8.481 1.00 95.81 91 GLY A CA 1
ATOM 722 C C . GLY A 1 91 ? -11.675 -6.977 7.482 1.00 95.81 91 GLY A C 1
ATOM 723 O O . GLY A 1 91 ? -10.813 -7.666 6.932 1.00 95.81 91 GLY A O 1
ATOM 724 N N . VAL A 1 92 ? -12.979 -7.130 7.270 1.00 95.50 92 VAL A N 1
ATOM 725 C CA . VAL A 1 92 ? -13.563 -8.145 6.387 1.00 95.50 92 VAL A CA 1
ATOM 726 C C . VAL A 1 92 ? -13.887 -7.535 5.027 1.00 95.50 92 VAL A C 1
ATOM 728 O O . VAL A 1 92 ? -14.686 -6.602 4.936 1.00 95.50 92 VAL A O 1
ATOM 731 N N . ALA A 1 93 ? -13.313 -8.106 3.968 1.00 95.56 93 ALA A N 1
ATOM 732 C CA . ALA A 1 93 ? -13.659 -7.829 2.578 1.00 95.56 93 ALA A CA 1
ATOM 733 C C . ALA A 1 93 ? -14.547 -8.967 2.052 1.00 95.56 93 ALA A C 1
ATOM 735 O O . ALA A 1 93 ? -14.074 -10.074 1.781 1.00 95.56 93 ALA A O 1
ATOM 736 N N . LYS A 1 94 ? -15.861 -8.724 1.973 1.00 92.38 94 LYS A N 1
ATOM 737 C CA . LYS A 1 94 ? -16.852 -9.747 1.584 1.00 92.38 94 LYS A CA 1
ATOM 738 C C . LYS A 1 94 ? -16.739 -10.137 0.109 1.00 92.38 94 LYS A C 1
ATOM 740 O O . LYS A 1 94 ? -16.907 -11.301 -0.229 1.00 92.38 94 LYS A O 1
ATOM 745 N N . ASP A 1 95 ? -16.438 -9.167 -0.741 1.00 90.56 95 ASP A N 1
ATOM 746 C CA . ASP A 1 95 ? -16.206 -9.308 -2.180 1.00 90.56 95 ASP A CA 1
ATOM 747 C C . ASP A 1 95 ? -14.977 -10.174 -2.495 1.00 90.56 95 ASP A C 1
ATOM 749 O O . ASP A 1 95 ? -15.021 -11.008 -3.399 1.00 90.56 95 ASP A O 1
ATOM 753 N N . LEU A 1 96 ? -13.910 -10.030 -1.705 1.00 92.88 96 LEU A N 1
ATOM 754 C CA . LEU A 1 96 ? -12.708 -10.862 -1.794 1.00 92.88 96 LEU A CA 1
ATOM 755 C C . LEU A 1 96 ? -12.824 -12.179 -1.014 1.00 92.88 96 LEU A C 1
ATOM 757 O O . LEU A 1 96 ? -11.963 -13.047 -1.159 1.00 92.88 96 LEU A O 1
ATOM 761 N N . ASN A 1 97 ? -13.855 -12.323 -0.174 1.00 93.44 97 ASN A N 1
ATOM 762 C CA . ASN A 1 97 ? -13.978 -13.393 0.816 1.00 93.44 97 ASN A CA 1
ATOM 763 C C . ASN A 1 97 ? -12.692 -13.554 1.656 1.00 93.44 97 ASN A C 1
ATOM 765 O O . ASN A 1 97 ? -12.157 -14.655 1.814 1.00 93.44 97 ASN A O 1
ATOM 769 N N . ALA A 1 98 ? -12.160 -12.434 2.152 1.00 93.31 98 ALA A N 1
ATOM 770 C CA . ALA A 1 98 ? -10.864 -12.382 2.820 1.00 93.31 98 ALA A CA 1
ATOM 771 C C . ALA A 1 98 ? -10.852 -11.408 4.005 1.00 93.31 98 ALA A C 1
ATOM 773 O O . ALA A 1 98 ? -11.651 -10.473 4.091 1.00 93.31 98 ALA A O 1
ATOM 774 N N . ILE A 1 99 ? -9.891 -11.612 4.906 1.00 95.56 99 ILE A N 1
ATOM 775 C CA . ILE A 1 99 ? -9.476 -10.592 5.869 1.00 95.56 99 ILE A CA 1
ATOM 776 C C . ILE A 1 99 ? -8.370 -9.770 5.219 1.00 95.56 99 ILE A C 1
ATOM 778 O O . ILE A 1 99 ? -7.368 -10.330 4.771 1.00 95.56 99 ILE A O 1
ATOM 782 N N . VAL A 1 100 ? -8.544 -8.452 5.182 1.00 96.00 100 VAL A N 1
ATOM 783 C CA . VAL A 1 100 ? -7.536 -7.524 4.660 1.00 96.00 100 VAL A CA 1
ATOM 784 C C . VAL A 1 100 ? -6.895 -6.801 5.830 1.00 96.00 100 VAL A C 1
ATOM 786 O O . VAL A 1 100 ? -7.589 -6.306 6.719 1.00 96.00 100 VAL A O 1
ATOM 789 N N . ILE A 1 101 ? -5.565 -6.747 5.812 1.00 95.25 101 ILE A N 1
ATOM 790 C CA . ILE A 1 101 ? -4.759 -5.985 6.759 1.00 95.25 101 ILE A CA 1
ATOM 791 C C . ILE A 1 101 ? -3.949 -4.982 5.948 1.00 95.25 101 ILE A C 1
ATOM 793 O O . ILE A 1 101 ? -3.160 -5.380 5.089 1.00 95.25 101 ILE A O 1
ATOM 797 N N . ALA A 1 102 ? -4.148 -3.695 6.209 1.00 94.69 102 ALA A N 1
ATOM 798 C CA . ALA A 1 102 ? -3.409 -2.628 5.549 1.00 94.69 102 ALA A CA 1
ATOM 799 C C . ALA A 1 102 ? -2.562 -1.881 6.571 1.00 94.69 102 ALA A C 1
ATOM 801 O O . ALA A 1 102 ? -3.037 -1.541 7.654 1.00 94.69 102 ALA A O 1
ATOM 802 N N . PHE A 1 103 ? -1.318 -1.599 6.200 1.00 90.94 103 PHE A N 1
ATOM 803 C CA . PHE A 1 103 ? -0.374 -0.844 7.009 1.00 90.94 103 PHE A CA 1
ATOM 804 C C . PHE A 1 103 ? 0.013 0.422 6.256 1.00 90.94 103 PHE A C 1
ATOM 806 O O . PHE A 1 103 ? 0.411 0.368 5.093 1.00 90.94 103 PHE A O 1
ATOM 813 N N . ARG A 1 104 ? -0.057 1.560 6.936 1.00 87.00 104 ARG A N 1
ATOM 814 C CA . ARG A 1 104 ? 0.586 2.797 6.511 1.00 87.00 104 ARG A CA 1
ATOM 815 C C . ARG A 1 104 ? 2.094 2.600 6.630 1.00 87.00 104 ARG A C 1
ATOM 817 O O . ARG A 1 104 ? 2.562 2.151 7.678 1.00 87.00 104 ARG A O 1
ATOM 824 N N . GLY A 1 105 ? 2.845 2.921 5.570 1.00 75.69 105 GLY A N 1
ATOM 825 C CA . GLY A 1 105 ? 4.318 2.881 5.591 1.00 75.69 105 GLY A CA 1
ATOM 826 C C . GLY A 1 105 ? 4.865 3.669 6.794 1.00 75.69 105 GLY A C 1
ATOM 827 O O . GLY A 1 105 ? 4.209 4.586 7.274 1.00 75.69 105 GLY A O 1
ATOM 828 N N . THR A 1 106 ? 6.015 3.363 7.390 1.00 56.62 106 THR A N 1
ATOM 829 C CA . THR A 1 106 ? 7.340 3.096 6.812 1.00 56.62 106 THR A CA 1
ATOM 830 C C . THR A 1 106 ? 8.116 2.112 7.707 1.00 56.62 106 THR A C 1
ATOM 832 O O . THR A 1 106 ? 8.773 2.542 8.657 1.00 56.62 106 THR A O 1
ATOM 835 N N . GLN A 1 107 ? 8.058 0.799 7.472 1.00 46.78 107 GLN A N 1
ATOM 836 C CA . GLN A 1 107 ? 8.915 -0.139 8.217 1.00 46.78 107 GLN A CA 1
ATOM 837 C C . GLN A 1 107 ? 9.672 -1.097 7.298 1.00 46.78 107 GLN A C 1
ATOM 839 O O . GLN A 1 107 ? 9.116 -1.671 6.368 1.00 46.78 107 GLN A O 1
ATOM 844 N N . GLU A 1 108 ? 10.966 -1.256 7.589 1.00 50.47 108 GLU A N 1
ATOM 845 C CA . GLU A 1 108 ? 11.967 -1.909 6.737 1.00 50.47 108 GLU A CA 1
ATOM 846 C C . GLU A 1 108 ? 12.090 -3.430 6.947 1.00 50.47 108 GLU A C 1
ATOM 848 O O . GLU A 1 10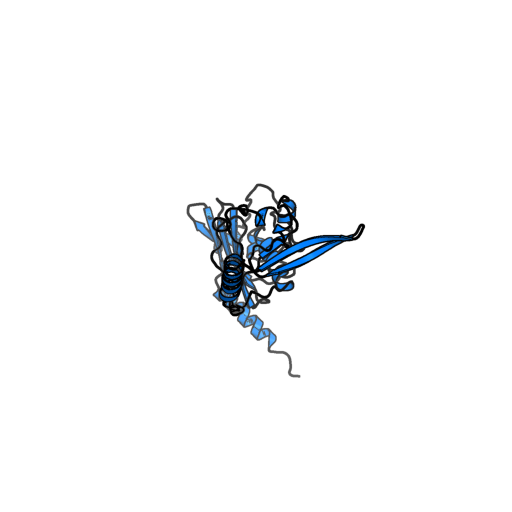8 ? 13.107 -4.018 6.583 1.00 50.47 108 GLU A O 1
ATOM 853 N N . HIS A 1 109 ? 11.125 -4.104 7.580 1.00 52.28 109 HIS A N 1
ATOM 854 C CA . HIS A 1 109 ? 11.220 -5.545 7.854 1.00 52.28 109 HIS A CA 1
ATOM 855 C C . HIS A 1 109 ? 9.975 -6.281 7.359 1.00 52.28 109 HIS A C 1
ATOM 857 O O . HIS A 1 109 ? 8.911 -6.208 7.969 1.00 52.28 109 HIS A O 1
ATOM 863 N N . SER A 1 110 ? 10.125 -7.029 6.264 1.00 57.25 110 SER A N 1
ATOM 864 C CA . SER A 1 110 ? 9.108 -7.978 5.811 1.00 57.25 110 SER A CA 1
ATOM 865 C C . SER A 1 110 ? 9.392 -9.360 6.398 1.00 57.25 110 SER A C 1
ATOM 867 O O . SER A 1 110 ? 10.497 -9.895 6.295 1.00 57.25 110 SER A O 1
ATOM 869 N N . GLN A 1 111 ? 8.388 -9.949 7.046 1.00 60.75 111 GLN A N 1
ATOM 870 C CA . GLN A 1 111 ? 8.382 -11.389 7.288 1.00 60.75 111 GLN A CA 1
ATOM 871 C C . GLN A 1 111 ? 8.004 -12.100 5.987 1.00 60.75 111 GLN A C 1
ATOM 873 O O . GLN A 1 111 ? 7.317 -11.535 5.136 1.00 60.75 111 GLN A O 1
ATOM 878 N N . TYR A 1 112 ? 8.462 -13.340 5.815 1.00 64.81 112 TYR A N 1
ATOM 879 C CA . TYR A 1 112 ? 8.117 -14.127 4.638 1.00 64.81 112 TYR A CA 1
ATOM 880 C C . TYR A 1 112 ? 6.611 -14.409 4.624 1.00 64.81 112 TYR A C 1
ATOM 882 O O . TYR A 1 112 ? 6.114 -15.196 5.430 1.00 64.81 112 TYR A O 1
ATOM 890 N N . VAL A 1 113 ? 5.900 -13.772 3.697 1.00 71.56 113 VAL A N 1
ATOM 891 C CA . VAL A 1 113 ? 4.505 -14.078 3.382 1.00 71.56 113 VAL A CA 1
ATOM 892 C C . VAL A 1 113 ? 4.512 -14.906 2.090 1.00 71.56 113 VAL A C 1
ATOM 894 O O . VAL A 1 113 ? 5.143 -14.489 1.113 1.00 71.56 113 VAL A O 1
ATOM 897 N N . PRO A 1 114 ? 3.897 -16.102 2.065 1.00 77.31 114 PRO A N 1
ATOM 898 C CA . PRO A 1 114 ? 3.776 -16.877 0.834 1.00 77.31 114 PRO A CA 1
ATOM 899 C C . PRO A 1 114 ? 2.845 -16.161 -0.154 1.00 77.31 114 PRO A C 1
ATOM 901 O O . PRO A 1 114 ? 2.007 -15.360 0.247 1.00 77.31 114 PRO A O 1
ATOM 904 N N . ASN A 1 115 ? 2.956 -16.486 -1.442 1.00 82.19 115 ASN A N 1
ATOM 905 C CA . ASN A 1 115 ? 2.103 -15.938 -2.501 1.00 82.19 115 ASN A CA 1
ATOM 906 C C . ASN A 1 115 ? 2.121 -14.399 -2.579 1.00 82.19 115 ASN A C 1
ATOM 908 O O . ASN A 1 115 ? 1.079 -13.745 -2.598 1.00 82.19 115 ASN A O 1
ATOM 912 N N . THR A 1 116 ? 3.318 -13.824 -2.656 1.00 85.44 116 THR A N 1
ATOM 913 C CA . THR A 1 116 ? 3.523 -12.377 -2.736 1.00 85.44 116 THR A CA 1
ATOM 914 C C . THR A 1 116 ? 3.788 -11.906 -4.159 1.00 85.44 116 THR A C 1
ATOM 916 O O . THR A 1 116 ? 4.475 -12.560 -4.944 1.00 85.44 116 THR A O 1
ATOM 919 N N . PHE A 1 117 ? 3.270 -10.722 -4.467 1.00 90.31 117 PHE A N 1
ATOM 920 C CA . PHE A 1 117 ? 3.706 -9.901 -5.587 1.00 90.31 117 PHE A CA 1
ATOM 921 C C . PHE A 1 117 ? 3.903 -8.473 -5.087 1.00 90.31 117 PHE A C 1
ATOM 923 O O . PHE A 1 117 ? 3.272 -8.052 -4.116 1.00 90.31 117 PHE A O 1
ATOM 930 N N . ARG A 1 118 ? 4.783 -7.730 -5.750 1.00 92.19 118 ARG A N 1
ATOM 931 C CA . ARG A 1 118 ? 4.993 -6.303 -5.496 1.00 92.19 118 ARG A CA 1
ATOM 932 C C . ARG A 1 118 ? 4.685 -5.509 -6.752 1.00 92.19 118 ARG A C 1
ATOM 934 O O . ARG A 1 118 ? 4.934 -5.991 -7.853 1.00 92.19 118 ARG A O 1
ATOM 941 N N . VAL A 1 119 ? 4.189 -4.292 -6.578 1.00 94.75 119 VAL A N 1
ATOM 942 C CA . VAL A 1 119 ? 4.009 -3.339 -7.673 1.00 94.75 119 VAL A CA 1
ATOM 943 C C . VAL A 1 119 ? 5.048 -2.234 -7.505 1.00 94.75 119 VAL A C 1
ATOM 945 O O . VAL A 1 119 ? 5.242 -1.753 -6.393 1.00 94.75 119 VAL A O 1
ATOM 948 N N . THR A 1 120 ? 5.724 -1.853 -8.584 1.00 95.75 120 THR A N 1
ATOM 949 C CA . THR A 1 120 ? 6.683 -0.738 -8.646 1.00 95.75 120 THR A CA 1
ATOM 950 C C . THR A 1 120 ? 6.202 0.261 -9.698 1.00 95.75 120 THR A C 1
ATOM 952 O O . THR A 1 120 ? 5.536 -0.135 -10.653 1.00 95.75 120 THR A O 1
ATOM 955 N N . ASN A 1 121 ? 6.488 1.556 -9.541 1.00 97.19 121 ASN A N 1
ATOM 956 C CA . ASN A 1 121 ? 6.014 2.580 -10.478 1.00 97.19 121 ASN A CA 1
ATOM 957 C C . ASN A 1 121 ? 7.164 3.442 -11.016 1.00 97.19 121 ASN A C 1
ATOM 959 O O . ASN A 1 121 ? 7.899 4.056 -10.256 1.00 97.19 121 ASN A O 1
ATOM 963 N N . ASP A 1 122 ? 7.300 3.481 -12.337 1.00 96.44 122 ASP A N 1
ATOM 964 C CA . ASP A 1 122 ? 8.214 4.303 -13.129 1.00 96.44 122 ASP A CA 1
ATOM 965 C C . ASP A 1 122 ? 9.630 4.378 -12.513 1.00 96.44 122 ASP A C 1
ATOM 967 O O . ASP A 1 122 ? 10.266 3.327 -12.372 1.00 96.44 122 ASP A O 1
ATOM 971 N N . HIS A 1 123 ? 10.109 5.562 -12.111 1.00 96.62 123 HIS A N 1
ATOM 972 C CA . HIS A 1 123 ? 11.414 5.777 -11.476 1.00 96.62 123 HIS A CA 1
ATOM 973 C C . HIS A 1 123 ? 11.318 5.899 -9.940 1.00 96.62 123 HIS A C 1
ATOM 975 O O . HIS A 1 123 ? 12.132 6.602 -9.326 1.00 96.62 123 HIS A O 1
ATOM 981 N N . ASP A 1 124 ? 10.346 5.229 -9.302 1.00 96.56 124 ASP A N 1
ATOM 982 C CA . ASP A 1 124 ? 10.175 5.224 -7.843 1.00 96.56 124 ASP A CA 1
ATOM 983 C C . ASP A 1 124 ? 11.484 4.822 -7.147 1.00 96.56 124 ASP A C 1
ATOM 985 O O . ASP A 1 124 ? 12.055 3.754 -7.381 1.00 96.56 124 ASP A O 1
ATOM 989 N N . ILE A 1 125 ? 11.978 5.703 -6.282 1.00 94.75 125 ILE A N 1
ATOM 990 C CA . ILE A 1 125 ? 13.208 5.498 -5.518 1.00 94.75 125 ILE A CA 1
ATOM 991 C C . ILE A 1 125 ? 13.091 4.379 -4.473 1.00 94.75 125 ILE A C 1
ATOM 993 O O . ILE A 1 125 ? 14.087 3.717 -4.186 1.00 94.75 125 ILE A O 1
ATOM 997 N N . VAL A 1 126 ? 11.906 4.138 -3.908 1.00 93.38 126 VAL A N 1
ATOM 998 C CA . VAL A 1 126 ? 11.729 3.263 -2.738 1.00 93.38 126 VAL A CA 1
ATOM 999 C C . VAL A 1 126 ? 12.060 1.796 -3.040 1.00 93.38 126 VAL A C 1
ATOM 1001 O O . VAL A 1 126 ? 12.861 1.230 -2.297 1.00 93.38 126 VAL A O 1
ATOM 1004 N N . PRO A 1 127 ? 11.587 1.176 -4.142 1.00 93.06 127 PRO A N 1
ATOM 1005 C CA . PRO A 1 127 ? 11.972 -0.193 -4.506 1.00 93.06 127 PRO A CA 1
ATOM 1006 C C . PRO A 1 127 ? 13.462 -0.378 -4.835 1.00 93.06 127 PRO A C 1
ATOM 1008 O O . PRO A 1 127 ? 13.917 -1.505 -5.011 1.00 93.06 127 PRO A O 1
ATOM 1011 N N . HIS A 1 128 ? 14.227 0.712 -4.954 1.00 92.00 128 HIS A N 1
ATOM 1012 C CA . HIS A 1 128 ? 15.665 0.688 -5.227 1.00 92.00 128 HIS A CA 1
ATOM 1013 C C . HIS A 1 128 ? 16.514 0.805 -3.952 1.00 92.00 128 HIS A C 1
ATOM 1015 O O . HIS A 1 128 ? 17.745 0.866 -4.041 1.00 92.00 128 HIS A O 1
ATOM 1021 N N . LEU A 1 129 ? 15.873 0.846 -2.777 1.00 90.94 129 LEU A N 1
ATOM 1022 C CA . LEU A 1 129 ? 16.522 0.982 -1.481 1.00 90.94 129 LEU A CA 1
ATOM 1023 C C . LEU A 1 129 ? 16.191 -0.201 -0.546 1.00 90.94 129 LEU A C 1
ATOM 1025 O O . LEU A 1 129 ? 15.041 -0.629 -0.487 1.00 90.94 129 LEU A O 1
ATOM 1029 N N . PRO A 1 130 ? 17.171 -0.689 0.240 1.00 89.38 130 PRO A N 1
ATOM 1030 C CA . PRO A 1 130 ? 18.595 -0.345 0.181 1.00 89.38 130 PRO A CA 1
ATOM 1031 C C . PRO A 1 130 ? 19.246 -0.728 -1.169 1.00 89.38 130 PRO A C 1
ATOM 1033 O O . PRO A 1 130 ? 18.782 -1.665 -1.815 1.00 89.38 130 PRO A O 1
ATOM 1036 N N . PRO A 1 131 ? 20.314 -0.036 -1.620 1.00 87.81 131 PRO A N 1
ATOM 1037 C CA . PRO A 1 131 ? 20.863 -0.235 -2.962 1.00 87.81 131 PRO A CA 1
ATOM 1038 C C . PRO A 1 131 ? 21.316 -1.669 -3.254 1.00 87.81 131 PRO A C 1
ATOM 1040 O O . PRO A 1 131 ? 21.990 -2.314 -2.441 1.00 87.81 131 PRO A O 1
ATOM 1043 N N . TYR A 1 132 ? 21.043 -2.128 -4.476 1.00 84.62 132 TYR A N 1
ATOM 1044 C CA . TYR A 1 132 ? 21.551 -3.406 -4.961 1.00 84.62 132 TYR A CA 1
ATOM 1045 C C . TYR A 1 132 ? 23.056 -3.334 -5.262 1.00 84.62 132 TYR A C 1
ATOM 1047 O O . TYR A 1 132 ? 23.500 -2.612 -6.159 1.00 84.62 132 TYR A O 1
ATOM 1055 N N . TYR A 1 133 ? 23.862 -4.144 -4.572 1.00 86.38 133 TYR A N 1
ATOM 1056 C CA . TYR A 1 133 ? 25.311 -4.204 -4.791 1.00 86.38 133 TYR A CA 1
ATOM 1057 C C . TYR A 1 133 ? 25.687 -5.282 -5.813 1.00 86.38 133 TYR A C 1
ATOM 1059 O O . TYR A 1 133 ? 25.848 -6.455 -5.473 1.00 86.38 133 TYR A O 1
ATOM 1067 N N . THR A 1 134 ? 25.919 -4.880 -7.065 1.00 83.31 134 THR A N 1
ATOM 1068 C CA . THR A 1 134 ? 26.276 -5.791 -8.174 1.00 83.31 134 THR A CA 1
ATOM 1069 C C . THR A 1 134 ? 27.549 -6.601 -7.928 1.00 83.31 134 THR A C 1
ATOM 1071 O O . THR A 1 134 ? 27.606 -7.772 -8.294 1.00 83.31 134 THR A O 1
ATOM 1074 N N . TYR A 1 135 ? 28.548 -6.018 -7.261 1.00 87.25 135 TYR A N 1
ATOM 1075 C CA . TYR A 1 135 ? 29.809 -6.695 -6.936 1.00 87.25 135 TYR A CA 1
ATOM 1076 C C . TYR A 1 135 ? 29.712 -7.647 -5.730 1.00 87.25 135 TYR A C 1
ATOM 1078 O O . TYR A 1 135 ? 30.576 -8.505 -5.557 1.00 87.25 135 TYR A O 1
ATOM 1086 N N . PHE A 1 136 ? 28.662 -7.534 -4.905 1.00 85.62 136 PHE A N 1
ATOM 1087 C CA . PHE A 1 136 ? 28.454 -8.365 -3.712 1.00 85.62 136 PHE A CA 1
ATOM 1088 C C . PHE A 1 136 ? 26.991 -8.834 -3.592 1.00 85.62 136 PHE A C 1
ATOM 1090 O O . PHE A 1 136 ? 26.348 -8.590 -2.568 1.00 85.62 136 PHE A O 1
ATOM 1097 N N . PRO A 1 137 ? 26.456 -9.570 -4.584 1.00 79.31 137 PRO A N 1
ATOM 1098 C CA . PRO A 1 137 ? 25.027 -9.890 -4.654 1.00 79.31 137 PRO A CA 1
ATOM 1099 C C . PRO A 1 137 ? 24.553 -10.777 -3.495 1.00 79.31 137 PRO A C 1
ATOM 1101 O O . PRO A 1 137 ? 23.389 -10.767 -3.131 1.00 79.31 137 PRO A O 1
ATOM 1104 N N . LYS A 1 138 ? 25.449 -11.528 -2.845 1.00 80.88 138 LYS A N 1
ATOM 1105 C CA . LYS A 1 138 ? 25.103 -12.338 -1.661 1.00 80.88 138 LYS A CA 1
ATOM 1106 C C . LYS A 1 138 ? 24.943 -11.522 -0.370 1.00 80.88 138 LYS A C 1
ATOM 1108 O O . LYS A 1 138 ? 24.573 -12.092 0.648 1.00 80.88 138 LYS A O 1
ATOM 1113 N N . LYS A 1 139 ? 25.290 -10.231 -0.385 1.00 81.81 139 LYS A N 1
ATOM 1114 C CA . LYS A 1 139 ? 25.235 -9.323 0.773 1.00 81.81 139 LYS A CA 1
ATOM 1115 C C . LYS A 1 139 ? 24.266 -8.156 0.565 1.00 81.81 139 LYS A C 1
ATOM 1117 O O . LYS A 1 139 ? 24.347 -7.168 1.286 1.00 81.81 139 LYS A O 1
ATOM 1122 N N . THR A 1 140 ? 23.405 -8.238 -0.443 1.00 84.75 140 THR A N 1
ATOM 1123 C CA . THR A 1 140 ? 22.382 -7.226 -0.709 1.00 84.75 140 THR A CA 1
ATOM 1124 C C . THR A 1 140 ? 21.011 -7.743 -0.293 1.00 84.75 140 THR A C 1
ATOM 1126 O O . THR A 1 140 ? 20.838 -8.948 -0.093 1.00 84.75 140 THR A O 1
ATOM 1129 N N . TYR A 1 141 ? 20.068 -6.824 -0.118 1.00 85.88 141 TYR A N 1
ATOM 1130 C CA . TYR A 1 141 ? 18.670 -7.171 0.082 1.00 85.88 141 TYR A CA 1
ATOM 1131 C C . TYR A 1 141 ? 18.121 -7.716 -1.236 1.00 85.88 141 TYR A C 1
ATOM 1133 O O . TYR A 1 141 ? 18.479 -7.225 -2.303 1.00 85.88 141 TYR A O 1
ATOM 1141 N N . HIS A 1 142 ? 17.300 -8.757 -1.147 1.00 85.62 142 HIS A N 1
ATOM 1142 C CA . HIS A 1 142 ? 16.648 -9.360 -2.304 1.00 85.62 142 HIS A CA 1
ATOM 1143 C C . HIS A 1 142 ? 15.155 -9.216 -2.137 1.00 85.62 142 HIS A C 1
ATOM 1145 O O . HIS A 1 142 ? 14.614 -9.513 -1.068 1.00 85.62 142 HIS A O 1
ATOM 1151 N N . HIS A 1 143 ? 14.501 -8.782 -3.197 1.00 87.38 143 HIS A N 1
ATOM 1152 C CA . HIS A 1 143 ? 13.059 -8.697 -3.218 1.00 87.38 143 HIS A CA 1
ATOM 1153 C C . HIS A 1 143 ? 12.401 -10.045 -3.517 1.00 87.38 143 HIS A C 1
ATOM 1155 O O . HIS A 1 143 ? 13.033 -11.015 -3.942 1.00 87.38 143 HIS A O 1
ATOM 1161 N N . PHE A 1 144 ? 11.093 -10.105 -3.275 1.00 84.75 144 PHE A N 1
ATOM 1162 C CA . PHE A 1 144 ? 10.285 -11.269 -3.616 1.00 84.75 144 PHE A CA 1
ATOM 1163 C C . PHE A 1 144 ? 10.226 -11.487 -5.139 1.00 84.75 144 PHE A C 1
ATOM 1165 O O . PHE A 1 144 ? 10.304 -10.510 -5.885 1.00 84.75 144 PHE A O 1
ATOM 1172 N N . PRO A 1 145 ? 10.047 -12.740 -5.610 1.00 85.44 145 PRO A N 1
ATOM 1173 C CA . PRO A 1 145 ? 10.225 -13.103 -7.017 1.00 85.44 145 PRO A CA 1
ATOM 1174 C C . PRO A 1 145 ? 9.367 -12.349 -8.036 1.00 85.44 145 PRO A C 1
ATOM 1176 O O . PRO A 1 145 ? 9.847 -12.108 -9.141 1.00 85.44 145 PRO A O 1
ATOM 1179 N N . THR A 1 146 ? 8.119 -12.025 -7.686 1.00 90.25 146 THR A N 1
ATOM 1180 C CA . THR A 1 146 ? 7.129 -11.459 -8.613 1.00 90.25 146 THR A CA 1
ATOM 1181 C C . THR A 1 146 ? 7.068 -9.942 -8.486 1.00 90.25 146 THR A C 1
ATOM 1183 O O . THR A 1 146 ? 6.559 -9.415 -7.493 1.00 90.25 146 THR A O 1
ATOM 1186 N N . GLU A 1 147 ? 7.529 -9.239 -9.515 1.00 93.25 147 GLU A N 1
ATOM 1187 C CA . GLU A 1 147 ? 7.424 -7.787 -9.657 1.00 93.25 147 GLU A CA 1
ATOM 1188 C C . GLU A 1 147 ? 6.448 -7.414 -10.773 1.00 93.25 147 GLU A C 1
ATOM 1190 O O . GLU A 1 147 ? 6.448 -8.010 -11.846 1.00 93.25 147 GLU A O 1
ATOM 1195 N N . VAL A 1 148 ? 5.636 -6.391 -10.530 1.00 94.81 148 VAL A N 1
ATOM 1196 C CA . VAL A 1 148 ? 4.773 -5.760 -11.526 1.00 94.81 148 VAL A CA 1
ATOM 1197 C C . VAL A 1 148 ? 5.204 -4.311 -11.659 1.00 94.81 148 VAL A C 1
ATOM 1199 O O . VAL A 1 148 ? 4.920 -3.492 -10.790 1.00 94.81 148 VAL A O 1
ATOM 1202 N N . TRP A 1 149 ? 5.896 -3.992 -12.742 1.00 96.00 149 TRP A N 1
ATOM 1203 C CA . TRP A 1 149 ? 6.395 -2.650 -12.990 1.00 96.00 149 TRP A CA 1
ATOM 1204 C C . TRP A 1 149 ? 5.414 -1.863 -13.859 1.00 96.00 149 TRP A C 1
ATOM 1206 O O . TRP A 1 149 ? 5.131 -2.244 -14.998 1.00 96.00 149 TRP A O 1
ATOM 1216 N N . LEU A 1 150 ? 4.884 -0.771 -13.307 1.00 96.75 150 LEU A N 1
ATOM 1217 C CA . LEU A 1 150 ? 4.084 0.226 -14.013 1.00 96.75 150 LEU A CA 1
ATOM 1218 C C . LEU A 1 150 ? 5.041 1.227 -14.647 1.00 96.75 150 LEU A C 1
ATOM 1220 O O . LEU A 1 150 ? 5.799 1.863 -13.928 1.00 96.75 150 LEU A O 1
ATOM 1224 N N . TYR A 1 151 ? 5.026 1.399 -15.962 1.00 93.81 151 TYR A N 1
ATOM 1225 C CA . TYR A 1 151 ? 5.938 2.338 -16.617 1.00 93.81 151 TYR A CA 1
ATOM 1226 C C . TYR A 1 151 ? 5.266 3.070 -17.768 1.00 93.81 151 TYR A C 1
ATOM 1228 O O . TYR A 1 151 ? 4.315 2.584 -18.385 1.00 93.81 151 TYR A O 1
ATOM 1236 N N . SER A 1 152 ? 5.754 4.274 -18.038 1.00 92.06 152 SER A N 1
ATOM 1237 C CA . SER A 1 152 ? 5.201 5.146 -19.064 1.00 92.06 152 SER A CA 1
ATOM 1238 C C . SER A 1 152 ? 5.874 4.887 -20.415 1.00 92.06 152 SER A C 1
ATOM 1240 O O . SER A 1 152 ? 7.090 4.999 -20.552 1.00 92.06 152 SER A O 1
ATOM 1242 N N . VAL A 1 153 ? 5.084 4.580 -21.445 1.00 88.00 153 VAL A N 1
ATOM 1243 C CA . VAL A 1 153 ? 5.543 4.461 -22.837 1.00 88.00 153 VAL A CA 1
ATOM 1244 C C . VAL A 1 153 ? 5.027 5.649 -23.640 1.00 88.00 153 VAL A C 1
ATOM 1246 O O . VAL A 1 153 ? 3.826 5.922 -23.674 1.00 88.00 153 VAL A O 1
ATOM 1249 N N . GLY A 1 154 ? 5.946 6.354 -24.299 1.00 84.69 154 GLY A N 1
ATOM 1250 C CA . GLY A 1 154 ? 5.635 7.475 -25.183 1.00 84.69 154 GLY A CA 1
ATOM 1251 C C . GLY A 1 154 ? 5.512 7.049 -26.647 1.00 84.69 154 GLY A C 1
ATOM 1252 O O . GLY A 1 154 ? 6.412 6.401 -27.180 1.00 84.69 154 GLY A O 1
ATOM 1253 N N . LEU A 1 155 ? 4.435 7.461 -27.321 1.00 82.69 155 LEU A N 1
ATOM 1254 C CA . LEU A 1 155 ? 4.263 7.343 -28.772 1.00 82.69 155 LEU A CA 1
ATOM 1255 C C . LEU A 1 155 ? 3.878 8.714 -29.355 1.00 82.69 155 LEU A C 1
ATOM 1257 O O . LEU A 1 155 ? 2.706 9.086 -29.421 1.00 82.69 155 LEU A O 1
ATOM 1261 N N . GLY A 1 156 ? 4.880 9.506 -29.746 1.00 79.12 156 GLY A N 1
ATOM 1262 C CA . GLY A 1 156 ? 4.673 10.900 -30.153 1.00 79.12 156 GLY A CA 1
ATOM 1263 C C . GLY A 1 156 ? 4.300 11.782 -28.958 1.00 79.12 156 GLY A C 1
ATOM 1264 O O . GLY A 1 156 ? 5.071 11.879 -28.010 1.00 79.12 156 GLY A O 1
ATOM 1265 N N . SER A 1 157 ? 3.127 12.424 -28.996 1.00 78.31 157 SER A N 1
ATOM 1266 C CA . SER A 1 157 ? 2.597 13.241 -27.888 1.00 78.31 157 SER A CA 1
ATOM 1267 C C . SER A 1 157 ? 1.753 12.454 -26.877 1.00 78.31 157 SER A C 1
ATOM 1269 O O . SER A 1 157 ? 1.234 13.045 -25.933 1.00 78.31 157 SER A O 1
ATOM 1271 N N . LEU A 1 158 ? 1.566 11.148 -27.081 1.00 83.75 158 LEU A N 1
ATOM 1272 C CA . LEU A 1 158 ? 0.759 10.296 -26.208 1.00 83.75 158 LEU A CA 1
ATOM 1273 C C . LEU A 1 158 ? 1.660 9.545 -25.227 1.00 83.75 158 LEU A C 1
ATOM 1275 O O . LEU A 1 158 ? 2.633 8.919 -25.645 1.00 83.75 158 LEU A O 1
ATOM 1279 N N . VAL A 1 159 ? 1.312 9.586 -23.941 1.00 84.06 159 VAL A N 1
ATOM 1280 C CA . VAL A 1 159 ? 1.975 8.825 -22.875 1.00 84.06 159 VAL A CA 1
ATOM 1281 C C . VAL A 1 159 ? 0.966 7.840 -22.300 1.00 84.06 159 VAL A C 1
ATOM 1283 O O . VAL A 1 159 ? -0.091 8.247 -21.819 1.00 84.06 159 VAL A O 1
ATOM 1286 N N . TYR A 1 160 ? 1.289 6.551 -22.356 1.00 86.19 160 TYR A N 1
ATOM 1287 C CA . TYR A 1 160 ? 0.456 5.474 -21.826 1.00 86.19 160 TYR A CA 1
ATOM 1288 C C . TYR A 1 160 ? 1.186 4.760 -20.696 1.00 86.19 160 TYR A C 1
ATOM 1290 O O . TYR A 1 160 ? 2.342 4.377 -20.862 1.00 86.19 160 TYR A O 1
ATOM 1298 N N . LYS A 1 161 ? 0.507 4.544 -19.566 1.00 90.19 161 LYS A N 1
ATOM 1299 C CA . LYS A 1 161 ? 1.005 3.654 -18.512 1.00 90.19 161 LYS A CA 1
ATOM 1300 C C . LYS A 1 161 ? 0.722 2.207 -18.904 1.00 90.19 161 LYS A C 1
ATOM 1302 O O . LYS A 1 161 ? -0.405 1.878 -19.272 1.00 90.19 161 LYS A O 1
ATOM 1307 N N . VAL A 1 162 ? 1.741 1.364 -18.831 1.00 92.19 162 VAL A N 1
ATOM 1308 C CA . VAL A 1 162 ? 1.673 -0.069 -19.134 1.00 92.19 162 VAL A CA 1
ATOM 1309 C C . VAL A 1 162 ? 2.250 -0.881 -17.980 1.00 92.19 162 VAL A C 1
ATOM 1311 O O . VAL A 1 162 ? 3.048 -0.380 -17.191 1.00 92.19 162 VAL A O 1
ATOM 1314 N N . GLU A 1 163 ? 1.834 -2.140 -17.894 1.00 93.81 163 GLU A N 1
ATOM 1315 C CA . GLU A 1 163 ? 2.276 -3.097 -16.882 1.00 93.81 163 GLU A CA 1
ATOM 1316 C C . GLU A 1 163 ? 3.227 -4.117 -17.494 1.00 93.81 163 GLU A C 1
ATOM 1318 O O . GLU A 1 163 ? 2.924 -4.730 -18.521 1.00 93.81 163 GLU A O 1
ATOM 1323 N N . LYS A 1 164 ? 4.354 -4.348 -16.825 1.00 93.31 164 LYS A N 1
ATOM 1324 C CA . LYS A 1 164 ? 5.239 -5.475 -17.103 1.00 93.31 164 LYS A CA 1
ATOM 1325 C C . LYS A 1 164 ? 5.356 -6.346 -15.864 1.00 93.31 164 LYS A C 1
ATOM 1327 O O . LYS A 1 164 ? 5.813 -5.889 -14.823 1.00 93.31 164 LYS A O 1
ATOM 1332 N N . VAL A 1 165 ? 4.968 -7.609 -16.000 1.00 92.62 165 VAL A N 1
ATOM 1333 C CA . VAL A 1 165 ? 5.188 -8.626 -14.971 1.00 92.62 165 VAL A CA 1
ATOM 1334 C C . VAL A 1 165 ? 6.565 -9.239 -15.203 1.00 92.62 165 VAL A C 1
ATOM 1336 O O . VAL A 1 165 ? 6.838 -9.728 -16.299 1.00 92.62 165 VAL A O 1
ATOM 1339 N N . CYS A 1 166 ? 7.420 -9.186 -14.189 1.00 90.56 166 CYS A N 1
ATOM 1340 C CA . CYS A 1 166 ? 8.707 -9.864 -14.150 1.00 90.56 166 CYS A CA 1
ATOM 1341 C C . CYS A 1 166 ? 8.668 -10.914 -13.043 1.00 90.56 166 CYS A C 1
ATOM 1343 O O . CYS A 1 166 ? 8.656 -10.587 -11.854 1.00 90.56 166 CYS A O 1
ATOM 1345 N N . ASP A 1 167 ? 8.619 -12.178 -13.445 1.00 77.38 167 ASP A N 1
ATOM 1346 C CA . ASP A 1 167 ? 8.749 -13.342 -12.586 1.00 77.38 167 ASP A CA 1
ATOM 1347 C C . ASP A 1 167 ? 10.160 -13.930 -12.718 1.00 77.38 167 ASP A C 1
ATOM 1349 O O . ASP A 1 167 ? 10.724 -13.939 -13.801 1.00 77.38 167 ASP A O 1
ATOM 1353 N N . ASP A 1 168 ? 10.768 -14.330 -11.594 1.00 71.94 168 ASP A N 1
ATOM 1354 C CA . ASP A 1 168 ? 11.829 -15.355 -11.477 1.00 71.94 168 ASP A CA 1
ATOM 1355 C C . ASP A 1 168 ? 12.692 -15.081 -10.241 1.00 71.94 168 ASP A C 1
ATOM 1357 O O . ASP A 1 168 ? 12.752 -15.877 -9.302 1.00 71.94 168 ASP A O 1
ATOM 1361 N N 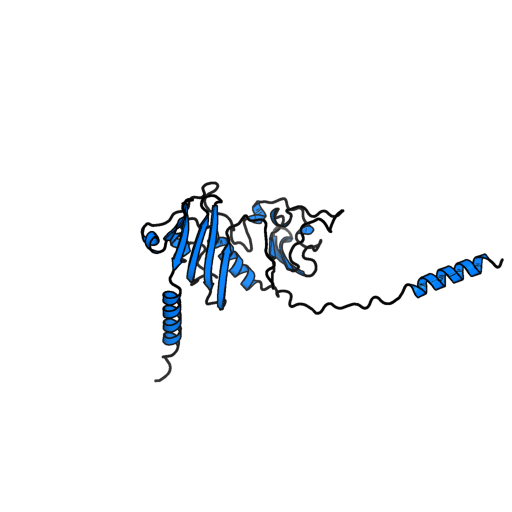. SER A 1 169 ? 13.398 -13.947 -10.257 1.00 76.56 169 SER A N 1
ATOM 1362 C CA . SER A 1 169 ? 14.484 -13.644 -9.312 1.00 76.56 169 SER A CA 1
ATOM 1363 C C . SER A 1 169 ? 14.129 -12.599 -8.261 1.00 76.56 169 SER A C 1
ATOM 1365 O O . SER A 1 169 ? 14.863 -12.463 -7.287 1.00 76.56 169 SER A O 1
ATOM 1367 N N . GLY A 1 170 ? 13.049 -11.843 -8.481 1.00 79.12 170 GLY A N 1
ATOM 1368 C CA . GLY A 1 170 ? 12.733 -10.630 -7.723 1.00 79.12 170 GLY A CA 1
ATOM 1369 C C . GLY A 1 170 ? 13.661 -9.459 -8.041 1.00 79.12 170 GLY A C 1
ATOM 1370 O O . GLY A 1 170 ? 13.497 -8.374 -7.508 1.00 79.12 170 GLY A O 1
ATOM 1371 N N . GLU A 1 171 ? 14.638 -9.655 -8.922 1.00 87.50 171 GLU A N 1
ATOM 1372 C CA . GLU A 1 171 ? 15.689 -8.693 -9.229 1.00 87.50 171 GLU A CA 1
ATOM 1373 C C . GLU A 1 171 ? 15.944 -8.650 -10.747 1.00 87.50 171 GLU A C 1
ATOM 1375 O O . GLU A 1 171 ? 17.092 -8.552 -11.191 1.00 87.50 171 GLU A O 1
ATOM 1380 N N . ASP A 1 172 ? 14.888 -8.757 -11.560 1.00 90.00 172 ASP A N 1
ATOM 1381 C CA . ASP A 1 172 ? 14.985 -8.760 -13.025 1.00 90.00 172 ASP A CA 1
ATOM 1382 C C . ASP A 1 172 ? 15.562 -7.418 -13.531 1.00 90.00 172 ASP A C 1
ATOM 1384 O O . ASP A 1 172 ? 14.960 -6.364 -13.305 1.00 90.00 172 ASP A O 1
ATOM 1388 N N . PRO A 1 173 ? 16.718 -7.415 -14.233 1.00 90.50 173 PRO A N 1
ATOM 1389 C CA . PRO A 1 173 ? 17.369 -6.191 -14.706 1.00 90.50 173 PRO A CA 1
ATOM 1390 C C . PRO A 1 173 ? 16.577 -5.446 -15.793 1.00 90.50 173 PRO A C 1
ATOM 1392 O O . PRO A 1 173 ? 16.959 -4.344 -16.173 1.00 90.50 173 PRO A O 1
ATOM 1395 N N . THR A 1 174 ? 15.511 -6.043 -16.325 1.00 92.00 174 THR A N 1
ATOM 1396 C CA . THR A 1 174 ? 14.660 -5.481 -17.377 1.00 92.00 174 THR A CA 1
ATOM 1397 C C . THR A 1 174 ? 13.361 -4.863 -16.846 1.00 92.00 174 THR A C 1
ATOM 1399 O O . THR A 1 174 ? 12.591 -4.326 -17.647 1.00 92.00 174 THR A O 1
ATOM 1402 N N . CYS A 1 175 ? 13.093 -4.963 -15.540 1.00 93.81 175 CYS A N 1
ATOM 1403 C CA . CYS A 1 175 ? 11.942 -4.353 -14.860 1.00 93.81 175 CYS A CA 1
ATOM 1404 C C . CYS A 1 175 ? 12.322 -2.993 -14.246 1.00 93.81 175 CYS A C 1
ATOM 1406 O O . CYS A 1 175 ? 13.098 -2.271 -14.879 1.00 93.81 175 CYS A O 1
ATOM 1408 N N . SER A 1 176 ? 11.850 -2.618 -13.046 1.00 94.50 176 SER A N 1
ATOM 1409 C CA . SER A 1 176 ? 12.207 -1.323 -12.445 1.00 94.50 176 SER A CA 1
ATOM 1410 C C . SER A 1 176 ? 13.720 -1.139 -12.313 1.00 94.50 176 SER A C 1
ATOM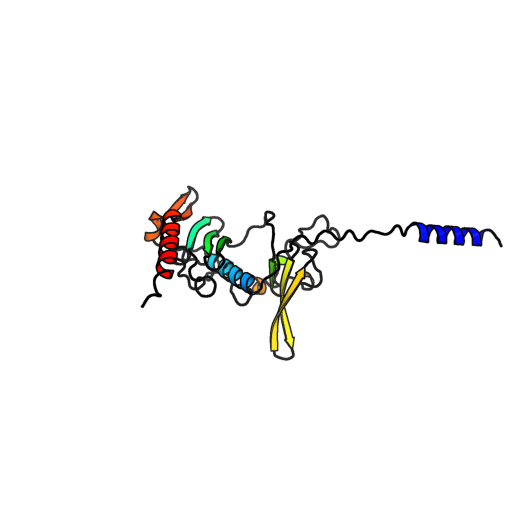 1412 O O . SER A 1 176 ? 14.227 -0.039 -12.483 1.00 94.50 176 SER A O 1
ATOM 1414 N N . ARG A 1 177 ? 14.481 -2.228 -12.142 1.00 92.12 177 ARG A N 1
ATOM 1415 C CA . ARG A 1 177 ? 15.955 -2.198 -12.125 1.00 92.12 177 ARG A CA 1
ATOM 1416 C C . ARG A 1 177 ? 16.606 -1.676 -13.407 1.00 92.12 177 ARG A C 1
ATOM 1418 O O . ARG A 1 177 ? 17.803 -1.387 -13.395 1.00 92.12 177 ARG A O 1
ATOM 1425 N N . SER A 1 178 ? 15.865 -1.613 -14.510 1.00 93.06 178 SER A N 1
ATOM 1426 C CA . SER A 1 178 ? 16.348 -1.048 -15.771 1.00 93.06 178 SER A CA 1
ATOM 1427 C C . SER A 1 178 ? 16.452 0.479 -15.733 1.00 93.06 178 SER A C 1
ATOM 1429 O O . SER A 1 178 ? 17.148 1.060 -16.568 1.00 93.06 178 SER A O 1
ATOM 1431 N N . VAL A 1 179 ? 15.801 1.125 -14.760 1.00 94.12 179 VAL A N 1
ATOM 1432 C CA . VAL A 1 179 ? 15.811 2.574 -14.572 1.00 94.12 179 VAL A CA 1
ATOM 1433 C C . VAL A 1 179 ? 16.542 2.975 -13.292 1.00 94.12 179 VAL A C 1
ATOM 1435 O O . VAL A 1 179 ? 16.871 2.161 -12.432 1.00 94.12 179 VAL A O 1
ATOM 1438 N N . THR A 1 180 ? 16.856 4.264 -13.173 1.00 93.62 180 THR A N 1
ATOM 1439 C CA . THR A 1 180 ? 17.415 4.818 -11.935 1.00 93.62 180 THR A CA 1
ATOM 1440 C C . THR A 1 180 ? 16.263 5.267 -11.043 1.00 93.62 180 THR A C 1
ATOM 1442 O O . THR A 1 180 ? 15.561 6.200 -11.413 1.00 93.62 180 THR A O 1
ATOM 1445 N N . GLY A 1 181 ? 16.093 4.656 -9.867 1.00 94.44 181 GLY A N 1
ATOM 1446 C CA . GLY A 1 181 ? 15.136 5.111 -8.852 1.00 94.44 181 GLY A CA 1
ATOM 1447 C C . GLY A 1 181 ? 15.502 6.495 -8.313 1.00 94.44 181 GLY A C 1
ATOM 1448 O O . GLY A 1 181 ? 16.312 6.610 -7.396 1.00 94.44 181 GLY A O 1
ATOM 1449 N N . ASN A 1 182 ? 14.960 7.553 -8.910 1.00 95.50 182 ASN A N 1
ATOM 1450 C CA . ASN A 1 182 ? 15.312 8.944 -8.611 1.00 95.50 182 ASN A CA 1
ATOM 1451 C C . ASN A 1 182 ? 14.091 9.862 -8.441 1.00 95.50 182 ASN A C 1
ATOM 1453 O O . ASN A 1 182 ? 14.258 11.073 -8.283 1.00 95.50 182 ASN A O 1
ATOM 1457 N N . SER A 1 183 ? 12.883 9.298 -8.437 1.00 95.38 183 SER A N 1
ATOM 1458 C CA . SER A 1 183 ? 11.631 10.037 -8.340 1.00 95.38 183 SER A CA 1
ATOM 1459 C C . SER A 1 183 ? 10.879 9.642 -7.077 1.00 95.38 183 SER A C 1
ATOM 1461 O O . SER A 1 183 ? 10.417 8.515 -6.929 1.00 95.38 183 SER A O 1
ATOM 1463 N N . ILE A 1 184 ? 10.726 10.591 -6.151 1.00 91.56 184 ILE A N 1
ATOM 1464 C CA . ILE A 1 184 ? 9.782 10.428 -5.038 1.00 91.56 184 ILE A CA 1
ATOM 1465 C C . ILE A 1 184 ? 8.341 10.636 -5.504 1.00 91.56 184 ILE A C 1
ATOM 1467 O O . ILE A 1 184 ? 7.425 10.100 -4.904 1.00 91.56 184 ILE A O 1
ATOM 1471 N N . THR A 1 185 ? 8.120 11.394 -6.579 1.00 93.75 185 THR A N 1
ATOM 1472 C CA . THR A 1 185 ? 6.775 11.632 -7.116 1.00 93.75 185 THR A CA 1
ATOM 1473 C C . THR A 1 185 ? 6.150 10.335 -7.621 1.00 93.75 185 THR A C 1
ATOM 1475 O O . THR A 1 185 ? 4.974 10.089 -7.366 1.00 93.75 185 THR A O 1
ATOM 1478 N N . ASP A 1 186 ? 6.947 9.470 -8.254 1.00 95.38 186 ASP A N 1
ATOM 1479 C CA . ASP A 1 186 ? 6.478 8.172 -8.751 1.00 95.38 186 ASP A CA 1
ATOM 1480 C C . ASP A 1 186 ? 6.110 7.210 -7.612 1.00 95.38 186 ASP A C 1
ATOM 1482 O O . ASP A 1 186 ? 5.298 6.311 -7.808 1.00 95.38 186 ASP A O 1
ATOM 1486 N N . HIS A 1 187 ? 6.615 7.445 -6.398 1.00 94.06 187 HIS A N 1
ATOM 1487 C CA . HIS A 1 187 ? 6.223 6.696 -5.205 1.00 94.06 187 HIS A CA 1
ATOM 1488 C C . HIS A 1 187 ? 4.792 6.987 -4.742 1.00 94.06 187 HIS A C 1
ATOM 1490 O O . HIS A 1 187 ? 4.173 6.189 -4.043 1.00 94.06 187 HIS A O 1
ATOM 1496 N N . LEU A 1 188 ? 4.256 8.157 -5.087 1.00 93.12 188 LEU A N 1
ATOM 1497 C CA . LEU A 1 188 ? 3.018 8.639 -4.487 1.00 93.12 188 LEU A CA 1
ATOM 1498 C C . LEU A 1 188 ? 1.771 8.258 -5.283 1.00 93.12 188 LEU A C 1
ATOM 1500 O O . LEU A 1 188 ? 0.681 8.571 -4.820 1.00 93.12 188 LEU A O 1
ATOM 1504 N N . ASN A 1 189 ? 1.900 7.600 -6.442 1.00 93.94 189 ASN A N 1
ATOM 1505 C CA . ASN A 1 189 ? 0.763 7.253 -7.293 1.00 93.94 189 ASN A CA 1
ATOM 1506 C C . ASN A 1 189 ? 0.925 5.875 -7.945 1.00 93.94 189 ASN A C 1
ATOM 1508 O O . ASN A 1 189 ? 1.822 5.662 -8.756 1.00 93.94 189 ASN A O 1
ATOM 1512 N N . TYR A 1 190 ? -0.001 4.965 -7.655 1.00 96.06 190 TYR A N 1
ATOM 1513 C CA . TYR A 1 190 ? -0.024 3.609 -8.199 1.00 96.06 190 TYR A CA 1
ATOM 1514 C C . TYR A 1 190 ? -1.383 3.344 -8.843 1.00 96.06 190 TYR A C 1
ATOM 1516 O O . TYR A 1 190 ? -2.417 3.563 -8.225 1.00 96.06 190 TYR A O 1
ATOM 1524 N N . PHE A 1 191 ? -1.408 2.917 -10.109 1.00 95.25 191 PHE A N 1
ATOM 1525 C CA . PHE A 1 191 ? -2.648 2.763 -10.898 1.00 95.25 191 PHE A CA 1
ATOM 1526 C C . PHE A 1 191 ? -3.560 4.009 -10.942 1.00 95.25 191 PHE A C 1
ATOM 1528 O O . PHE A 1 191 ? -4.761 3.889 -11.174 1.00 95.25 191 PHE A O 1
ATOM 1535 N N . GLY A 1 192 ? -3.009 5.210 -10.731 1.00 93.12 192 GLY A N 1
ATOM 1536 C CA . GLY A 1 192 ? -3.795 6.444 -10.637 1.00 93.12 192 GLY A CA 1
ATOM 1537 C C . GLY A 1 192 ? -4.367 6.727 -9.244 1.00 93.12 192 GLY A C 1
ATOM 1538 O O . GLY A 1 192 ? -5.020 7.749 -9.081 1.00 93.12 192 GLY A O 1
ATOM 1539 N N . VAL A 1 193 ? -4.098 5.874 -8.255 1.00 94.44 193 VAL A N 1
ATOM 1540 C CA . VAL A 1 193 ? -4.487 6.051 -6.852 1.00 94.44 193 VAL A CA 1
ATOM 1541 C C . VAL A 1 193 ? -3.324 6.656 -6.072 1.00 94.44 193 VAL A C 1
ATOM 1543 O O . VAL A 1 193 ? -2.200 6.151 -6.132 1.00 94.44 193 VAL A O 1
ATOM 1546 N N . ASP A 1 194 ? -3.592 7.718 -5.316 1.00 93.31 194 ASP A N 1
ATOM 1547 C CA . ASP A 1 194 ? -2.570 8.404 -4.528 1.00 93.31 194 ASP A CA 1
ATOM 1548 C C . ASP A 1 194 ? -2.292 7.684 -3.200 1.00 93.31 194 ASP A C 1
ATOM 1550 O O . ASP A 1 194 ? -3.210 7.347 -2.458 1.00 93.31 194 ASP A O 1
ATOM 1554 N N . LEU A 1 195 ? -1.020 7.478 -2.857 1.00 90.88 195 LEU A N 1
ATOM 1555 C CA . LEU A 1 195 ? -0.553 6.798 -1.635 1.00 90.88 195 LEU A CA 1
ATOM 1556 C C . LEU A 1 195 ? 0.066 7.775 -0.621 1.00 90.88 195 LEU A C 1
ATOM 1558 O O . LEU A 1 195 ? 1.019 7.459 0.088 1.00 90.88 195 LEU A O 1
ATOM 1562 N N . MET A 1 196 ? -0.458 8.999 -0.567 1.00 85.38 196 MET A N 1
ATOM 1563 C CA . MET A 1 196 ? 0.022 10.051 0.331 1.00 85.38 196 MET A CA 1
ATOM 1564 C C . MET A 1 196 ? -1.083 10.579 1.247 1.00 85.38 196 MET A C 1
ATOM 1566 O O . MET A 1 196 ? -2.262 10.533 0.894 1.00 85.38 196 MET A O 1
ATOM 1570 N N . CYS A 1 197 ? -0.700 11.128 2.403 1.00 74.88 197 CYS A N 1
ATOM 1571 C CA . CYS A 1 197 ? -1.609 11.910 3.244 1.00 74.88 197 CYS A CA 1
ATOM 1572 C C . CYS A 1 197 ? -1.904 13.276 2.620 1.00 74.88 197 CYS A C 1
ATOM 1574 O O . CYS A 1 197 ? -1.010 13.903 2.054 1.00 74.88 197 CYS A O 1
ATOM 1576 N N . GLU A 1 198 ? -3.114 13.788 2.843 1.00 64.56 198 GLU A N 1
ATOM 1577 C CA . GLU A 1 198 ? -3.512 15.135 2.411 1.00 64.56 198 GLU A CA 1
ATOM 1578 C C . GLU A 1 198 ? -2.710 16.261 3.088 1.00 64.56 198 GLU A C 1
ATOM 1580 O O . GLU A 1 198 ? -2.513 17.335 2.521 1.00 64.56 198 GLU A O 1
ATOM 1585 N N . GLN A 1 199 ? -2.230 16.030 4.316 1.00 59.53 199 GLN A N 1
ATOM 1586 C CA . GLN A 1 199 ? -1.513 17.030 5.108 1.00 59.53 199 GLN A CA 1
ATOM 1587 C C . GLN A 1 199 ? -0.040 16.653 5.259 1.00 59.53 199 GLN A C 1
ATOM 1589 O O . GLN A 1 199 ? 0.338 15.755 6.012 1.00 59.53 199 GLN A O 1
ATOM 1594 N N . TRP A 1 200 ? 0.819 17.387 4.552 1.00 43.81 200 TRP A N 1
ATOM 1595 C CA . TRP A 1 200 ? 2.267 17.292 4.698 1.00 43.81 200 TRP A CA 1
ATOM 1596 C C . TRP A 1 200 ? 2.684 17.712 6.122 1.00 43.81 200 TRP A C 1
ATOM 1598 O O . TRP A 1 200 ? 2.441 18.841 6.542 1.00 43.81 200 TRP A O 1
ATOM 1608 N N . ARG A 1 201 ? 3.393 16.819 6.830 1.00 51.69 201 ARG A N 1
ATOM 1609 C CA . ARG A 1 201 ? 4.177 17.067 8.067 1.00 51.69 201 ARG A CA 1
ATOM 1610 C C . ARG A 1 201 ? 3.451 17.148 9.413 1.00 51.69 201 ARG A C 1
ATOM 1612 O O . ARG A 1 201 ? 4.136 17.278 10.424 1.00 51.69 201 ARG A O 1
ATOM 1619 N N . SER A 1 202 ? 2.131 17.018 9.480 1.00 57.97 202 SER A N 1
ATOM 1620 C CA . SER A 1 202 ? 1.446 16.825 10.764 1.00 57.97 202 SER A CA 1
ATOM 1621 C C . SER A 1 202 ? 0.856 15.425 10.795 1.00 57.97 202 SER A C 1
ATOM 1623 O O . SER A 1 202 ? 0.016 15.100 9.960 1.00 57.97 202 SER A O 1
ATOM 1625 N N . CYS A 1 203 ? 1.280 14.590 11.749 1.00 67.06 203 CYS A N 1
ATOM 1626 C CA . CYS A 1 203 ? 0.534 13.381 12.095 1.00 67.06 203 CYS A CA 1
ATOM 1627 C C . CYS A 1 203 ? -0.752 13.802 12.821 1.00 67.06 203 CYS A C 1
ATOM 1629 O O . CYS A 1 203 ? -0.896 13.636 14.031 1.00 67.06 203 CYS A O 1
ATOM 1631 N N . ARG A 1 204 ? -1.641 14.487 12.097 1.00 70.44 204 ARG A N 1
ATOM 1632 C CA . ARG A 1 204 ? -2.892 14.996 12.633 1.00 70.44 204 ARG A CA 1
ATOM 1633 C C . ARG A 1 204 ? -3.910 13.885 12.524 1.00 70.44 204 ARG A C 1
ATOM 1635 O O . ARG A 1 204 ? -4.506 13.680 11.476 1.00 70.44 204 ARG A O 1
ATOM 1642 N N . ILE A 1 205 ? -4.062 13.174 13.621 1.00 74.12 205 ILE A N 1
ATOM 1643 C CA . ILE A 1 205 ? -5.055 12.129 13.768 1.00 74.12 205 ILE A CA 1
ATOM 1644 C C . ILE A 1 205 ? -6.287 12.769 14.405 1.00 74.12 205 ILE A C 1
ATOM 1646 O O . ILE A 1 205 ? -6.189 13.369 15.479 1.00 74.12 205 ILE A O 1
ATOM 1650 N N . VAL A 1 206 ? -7.425 12.706 13.716 1.00 77.19 206 VAL A N 1
ATOM 1651 C CA . VAL A 1 206 ? -8.699 13.244 14.205 1.00 77.19 206 VAL A CA 1
ATOM 1652 C C . VAL A 1 206 ? -9.602 12.072 14.560 1.00 77.19 206 VAL A C 1
ATOM 1654 O O . VAL A 1 206 ? -9.806 11.169 13.755 1.00 77.19 206 VAL A O 1
ATOM 1657 N N . MET A 1 207 ? -10.117 12.079 15.787 1.00 75.94 207 MET A N 1
ATOM 1658 C CA . MET A 1 207 ? -11.055 11.078 16.284 1.00 75.94 207 MET A CA 1
ATOM 1659 C C . MET A 1 207 ? -12.205 11.788 16.989 1.00 75.94 207 MET A C 1
ATOM 1661 O O . MET A 1 207 ? -11.975 12.627 17.866 1.00 75.94 207 MET A O 1
ATOM 1665 N N . GLU A 1 208 ? -13.439 11.447 16.627 1.00 80.88 208 GLU A N 1
ATOM 1666 C CA . GLU A 1 208 ? -14.608 11.946 17.339 1.00 80.88 208 GLU A CA 1
ATOM 1667 C C . GLU A 1 208 ? -14.737 11.331 18.747 1.00 80.88 208 GLU A C 1
ATOM 1669 O O . GLU A 1 208 ? -14.422 10.154 18.949 1.00 80.88 208 GLU A O 1
ATOM 1674 N N . PRO A 1 209 ? -15.291 12.068 19.733 1.00 80.50 209 PRO A N 1
ATOM 1675 C CA . PRO A 1 209 ? -15.533 11.540 21.080 1.00 80.50 209 PRO A CA 1
ATOM 1676 C C . PRO A 1 209 ? -16.435 10.298 21.112 1.00 80.50 209 PRO A C 1
ATOM 1678 O O . PRO A 1 209 ? -16.351 9.494 22.038 1.00 80.50 209 PRO A O 1
ATOM 1681 N N . SER A 1 210 ? -17.296 10.137 20.103 1.00 78.62 210 SER A N 1
ATOM 1682 C CA . SER A 1 210 ? -18.205 9.000 19.932 1.00 78.62 210 SER A CA 1
ATOM 1683 C C . SER A 1 210 ? -17.464 7.661 19.821 1.00 78.62 210 SER A C 1
ATOM 1685 O O . SER A 1 210 ? -17.990 6.631 20.248 1.00 78.62 210 SER A O 1
ATOM 1687 N N . LEU A 1 211 ? -16.223 7.669 19.321 1.00 81.94 211 LEU A N 1
ATOM 1688 C CA . LEU A 1 211 ? -15.404 6.469 19.175 1.00 81.94 211 LEU A CA 1
ATOM 1689 C C . LEU A 1 211 ? -14.644 6.063 20.438 1.00 81.94 211 LEU A C 1
ATOM 1691 O O . LEU A 1 211 ? -14.090 4.966 20.480 1.00 81.94 211 LEU A O 1
ATOM 1695 N N . ALA A 1 212 ? -14.684 6.874 21.500 1.00 78.44 212 ALA A N 1
ATOM 1696 C CA . ALA A 1 212 ? -14.032 6.550 22.767 1.00 78.44 212 ALA A CA 1
ATOM 1697 C C . ALA A 1 212 ? -14.524 5.221 23.371 1.00 78.44 212 ALA A C 1
ATOM 1699 O O . ALA A 1 212 ? -13.760 4.541 24.046 1.00 78.44 212 ALA A O 1
ATOM 1700 N N . ALA A 1 213 ? -15.770 4.816 23.096 1.00 83.94 213 ALA A N 1
ATOM 1701 C CA . ALA A 1 213 ? -16.325 3.542 23.560 1.00 83.94 213 ALA A CA 1
ATOM 1702 C C . ALA A 1 213 ? -15.665 2.305 22.921 1.00 83.94 213 ALA A C 1
ATOM 1704 O O . ALA A 1 213 ? -15.692 1.228 23.511 1.00 83.94 213 ALA A O 1
ATOM 1705 N N . TYR A 1 214 ? -15.079 2.458 21.732 1.00 86.69 214 TYR A N 1
ATOM 1706 C CA . TYR A 1 214 ? -14.356 1.396 21.022 1.00 86.69 214 TYR A CA 1
ATOM 1707 C C . TYR A 1 214 ? -12.851 1.441 21.302 1.00 86.69 214 TYR A C 1
ATOM 1709 O O . TYR A 1 214 ? -12.122 0.548 20.873 1.00 86.69 214 TYR A O 1
ATOM 1717 N N . GLY A 1 215 ? -12.387 2.500 21.971 1.00 87.31 215 GLY A N 1
ATOM 1718 C CA . GLY A 1 215 ? -10.984 2.848 22.082 1.00 87.31 215 GLY A CA 1
ATOM 1719 C C . GLY A 1 215 ? -10.326 2.365 23.364 1.00 87.31 215 GLY A C 1
ATOM 1720 O O . GLY A 1 215 ? -10.839 2.551 24.465 1.00 87.31 215 GLY A O 1
ATOM 1721 N N . THR A 1 216 ? -9.126 1.816 23.222 1.00 88.69 216 THR A N 1
ATOM 1722 C CA . THR A 1 216 ? -8.186 1.606 24.325 1.00 88.69 216 THR A CA 1
ATOM 1723 C C . THR A 1 216 ? -6.906 2.375 24.037 1.00 88.69 216 THR A C 1
ATOM 1725 O O . THR A 1 216 ? -6.454 2.412 22.896 1.00 88.69 216 THR A O 1
ATOM 1728 N N . THR A 1 217 ? -6.327 3.017 25.050 1.00 88.88 217 THR A N 1
ATOM 1729 C CA . THR A 1 217 ? -5.103 3.819 24.904 1.00 88.88 217 THR A CA 1
ATOM 1730 C C . THR A 1 217 ? -4.040 3.302 25.860 1.00 88.88 217 THR A C 1
ATOM 1732 O O . THR A 1 217 ? -4.323 3.028 27.028 1.00 88.88 217 THR A O 1
ATOM 1735 N N . ASP A 1 218 ? -2.815 3.157 25.367 1.00 88.44 218 ASP A N 1
ATOM 1736 C CA . ASP A 1 218 ? -1.673 2.780 26.184 1.00 88.44 218 ASP A CA 1
ATOM 1737 C C . ASP A 1 218 ? -1.077 3.992 26.931 1.00 88.44 218 ASP A C 1
ATOM 1739 O O . ASP A 1 218 ? -1.441 5.151 26.736 1.00 88.44 218 ASP A O 1
ATOM 1743 N N . HIS A 1 219 ? -0.107 3.731 27.805 1.00 87.38 219 HIS A N 1
ATOM 1744 C CA . HIS A 1 219 ? 0.600 4.764 28.572 1.00 87.38 219 HIS A CA 1
ATOM 1745 C C . HIS A 1 219 ? 1.465 5.707 27.711 1.00 87.38 219 HIS A C 1
ATOM 1747 O O . HIS A 1 219 ? 1.980 6.701 28.222 1.00 87.38 219 HIS A O 1
ATOM 1753 N N . LYS A 1 220 ? 1.666 5.383 26.431 1.00 85.50 220 LYS A N 1
ATOM 1754 C CA . LYS A 1 220 ? 2.442 6.151 25.453 1.00 85.50 220 LYS A CA 1
ATOM 1755 C C . LYS A 1 220 ? 1.560 7.026 24.560 1.00 85.50 220 LYS A C 1
ATOM 1757 O O . LYS A 1 220 ? 2.112 7.815 23.792 1.00 85.50 220 LYS A O 1
ATOM 1762 N N . GLY A 1 221 ? 0.236 6.912 24.685 1.00 83.38 221 GLY A N 1
ATOM 1763 C CA . GLY A 1 221 ? -0.745 7.622 23.869 1.00 83.38 221 GLY A CA 1
ATOM 1764 C C . GLY A 1 221 ? -1.092 6.917 22.556 1.00 83.38 221 GLY A C 1
ATOM 1765 O O . GLY A 1 221 ? -1.848 7.479 21.768 1.00 83.38 221 GLY A O 1
ATOM 1766 N N . ASN A 1 222 ? -0.572 5.710 22.313 1.00 88.06 222 ASN A N 1
ATOM 1767 C CA . ASN A 1 222 ? -1.008 4.872 21.198 1.00 88.06 222 ASN A CA 1
ATOM 1768 C C . ASN A 1 222 ? -2.370 4.285 21.522 1.00 88.06 222 ASN A C 1
ATOM 1770 O O . ASN A 1 222 ? -2.690 4.061 22.692 1.00 88.06 222 ASN A O 1
ATOM 1774 N N . PHE A 1 223 ? -3.168 4.006 20.503 1.00 89.44 223 PHE A N 1
ATOM 1775 C CA . PHE A 1 223 ? -4.512 3.515 20.742 1.00 89.44 223 PHE A CA 1
ATOM 1776 C C . PHE A 1 223 ? -4.989 2.535 19.687 1.00 89.44 223 PHE A C 1
ATOM 1778 O O . PHE A 1 223 ? -4.488 2.482 18.562 1.00 89.44 223 PHE A O 1
ATOM 1785 N N . ILE A 1 224 ? -5.967 1.744 20.107 1.00 91.94 224 ILE A N 1
ATOM 1786 C CA . ILE A 1 224 ? -6.625 0.725 19.307 1.00 91.94 224 ILE A CA 1
ATOM 1787 C C . ILE A 1 224 ? -8.122 0.987 19.381 1.00 91.94 224 ILE A C 1
ATOM 1789 O O . ILE A 1 224 ? -8.655 1.147 20.479 1.00 91.94 224 ILE A O 1
ATOM 1793 N N . LEU A 1 225 ? -8.786 1.028 18.228 1.00 92.44 225 LEU A N 1
ATOM 1794 C CA . LEU A 1 225 ? -10.242 0.998 18.121 1.00 92.44 225 LEU A CA 1
ATOM 1795 C C . LEU A 1 225 ? -10.661 -0.396 17.662 1.00 92.44 225 LEU A C 1
ATOM 1797 O O . LEU A 1 225 ? -10.249 -0.802 16.579 1.00 92.44 225 LEU A O 1
ATOM 1801 N N . SER A 1 226 ? -11.497 -1.098 18.425 1.00 92.38 226 SER A N 1
ATOM 1802 C CA . SER A 1 226 ? -11.929 -2.463 18.080 1.00 92.38 226 SER A CA 1
ATOM 1803 C C . SER A 1 226 ? -13.451 -2.602 18.112 1.00 92.38 226 SER A C 1
ATOM 1805 O O . SER A 1 226 ? -14.125 -2.093 19.009 1.00 92.38 226 SER A O 1
ATOM 1807 N N . ARG A 1 227 ? -14.010 -3.327 17.140 1.00 89.81 227 ARG A N 1
ATOM 1808 C CA . ARG A 1 227 ? -15.399 -3.807 17.142 1.00 89.81 227 ARG A CA 1
ATOM 1809 C C . ARG A 1 227 ? -15.459 -5.234 17.658 1.00 89.81 227 ARG A C 1
ATOM 1811 O O . ARG A 1 227 ? -14.567 -6.032 17.389 1.00 89.81 227 ARG A O 1
ATOM 1818 N N . ASP A 1 228 ? -16.558 -5.576 18.325 1.00 80.12 228 ASP A N 1
ATOM 1819 C CA . ASP A 1 228 ? -16.845 -6.965 18.672 1.00 80.12 228 ASP A CA 1
ATOM 1820 C C . ASP A 1 228 ? -17.151 -7.766 17.387 1.00 80.12 228 ASP A C 1
ATOM 1822 O O . ASP A 1 228 ? -18.162 -7.487 16.726 1.00 80.12 228 ASP A O 1
ATOM 1826 N N . PRO A 1 229 ? -16.333 -8.775 17.025 1.00 71.00 229 PRO A N 1
ATOM 1827 C CA . PRO A 1 229 ? -16.536 -9.571 15.815 1.00 71.00 229 PRO A CA 1
ATOM 1828 C C . PRO A 1 229 ? -17.901 -10.271 15.763 1.00 71.00 229 PRO A C 1
ATOM 1830 O O . PRO A 1 229 ? -18.428 -10.524 14.678 1.00 71.00 229 PRO A O 1
ATOM 1833 N N . SER A 1 230 ? -18.506 -10.563 16.920 1.00 67.50 230 SER A N 1
ATOM 1834 C CA . SER A 1 230 ? -19.814 -11.219 17.000 1.00 67.50 230 SER A CA 1
ATOM 1835 C C . SER A 1 230 ? -20.949 -10.347 16.445 1.00 67.50 230 SER A C 1
ATOM 1837 O O . SER A 1 230 ? -21.889 -10.863 15.835 1.00 67.50 230 SER A O 1
ATOM 1839 N N . THR A 1 231 ? -20.827 -9.020 16.557 1.00 64.25 231 THR A N 1
ATOM 1840 C CA . THR A 1 231 ? -21.796 -8.062 15.998 1.00 64.25 231 THR A CA 1
ATOM 1841 C C . THR A 1 231 ? -21.741 -8.005 14.467 1.00 64.25 231 THR A C 1
ATOM 1843 O O . THR A 1 231 ? -22.773 -7.840 13.814 1.00 64.25 231 THR A O 1
ATOM 1846 N N . LEU A 1 232 ? -20.558 -8.224 13.882 1.00 62.66 232 LEU A N 1
ATOM 1847 C CA . LEU A 1 232 ? -20.347 -8.283 12.432 1.00 62.66 232 LEU A CA 1
ATOM 1848 C C . LEU A 1 232 ? -20.844 -9.617 11.852 1.00 62.66 232 LEU A C 1
ATOM 1850 O O . LEU A 1 232 ? -21.553 -9.633 10.846 1.00 62.66 232 LEU A O 1
ATOM 1854 N N . ALA A 1 233 ? -20.581 -10.732 12.542 1.00 56.03 233 ALA A N 1
ATOM 1855 C CA . ALA A 1 233 ? -21.071 -12.056 12.152 1.00 56.03 233 ALA A CA 1
ATOM 1856 C C . ALA A 1 233 ? -22.611 -12.157 12.171 1.00 56.03 233 ALA A C 1
ATOM 1858 O O . ALA A 1 233 ? -23.203 -12.771 11.281 1.00 56.03 233 ALA A O 1
ATOM 1859 N N . MET A 1 234 ? -23.288 -11.511 13.133 1.00 48.34 234 MET A N 1
ATOM 1860 C CA . MET A 1 234 ? -24.755 -11.402 13.118 1.00 48.34 234 MET A CA 1
ATOM 1861 C C . MET A 1 234 ? -25.261 -10.685 11.862 1.00 48.34 234 MET A C 1
ATOM 1863 O O . MET A 1 234 ? -26.218 -11.143 11.240 1.00 48.34 234 MET A O 1
ATOM 1867 N N . LYS A 1 235 ? -24.602 -9.598 11.449 1.00 55.31 235 LYS A N 1
ATOM 1868 C CA . LYS A 1 235 ? -24.974 -8.839 10.248 1.00 55.31 235 LYS A CA 1
ATOM 1869 C C . LYS A 1 235 ? -24.764 -9.652 8.964 1.00 55.31 235 LYS A C 1
ATOM 1871 O O . LYS A 1 235 ? -25.590 -9.567 8.058 1.00 55.31 235 LYS A O 1
ATOM 1876 N N . MET A 1 236 ? -23.715 -10.482 8.911 1.00 51.53 236 MET A N 1
ATOM 1877 C CA . MET A 1 236 ? -23.477 -11.425 7.807 1.00 51.53 236 MET A CA 1
ATOM 1878 C C . MET A 1 236 ? -24.599 -12.463 7.680 1.00 51.53 236 MET A C 1
ATOM 1880 O O . MET A 1 236 ? -25.116 -12.656 6.583 1.00 51.53 236 MET A O 1
ATOM 1884 N N . ASN A 1 237 ? -25.012 -13.078 8.794 1.00 48.88 237 ASN A N 1
ATOM 1885 C CA . ASN A 1 237 ? -26.076 -14.089 8.803 1.00 48.88 237 ASN A CA 1
ATOM 1886 C C . ASN A 1 237 ? -27.462 -13.511 8.463 1.00 48.88 237 ASN A C 1
ATOM 1888 O O . ASN A 1 237 ? -28.301 -14.199 7.883 1.00 48.88 237 ASN A O 1
ATOM 1892 N N . ILE A 1 238 ? -27.718 -12.249 8.817 1.00 52.47 238 ILE A N 1
ATOM 1893 C CA . ILE A 1 238 ? -28.961 -11.559 8.448 1.00 52.47 238 ILE A CA 1
ATOM 1894 C C . ILE A 1 238 ? -28.984 -11.268 6.938 1.00 52.47 238 ILE A C 1
ATOM 1896 O O . ILE A 1 238 ? -29.962 -11.604 6.274 1.00 52.47 238 ILE A O 1
ATOM 1900 N N . GLN A 1 239 ? -27.892 -10.746 6.363 1.00 50.56 239 GLN A N 1
ATOM 1901 C CA . GLN A 1 239 ? -27.814 -10.450 4.923 1.00 50.56 239 GLN A CA 1
ATOM 1902 C C . GLN A 1 239 ? -27.880 -11.703 4.037 1.00 50.56 239 GLN A C 1
ATOM 1904 O O . GLN A 1 239 ? -28.459 -11.655 2.954 1.00 50.56 239 GLN A O 1
ATOM 1909 N N . SER A 1 240 ? -27.329 -12.836 4.486 1.00 48.72 240 SER A N 1
ATOM 1910 C CA . SER A 1 240 ? -27.463 -14.112 3.771 1.00 48.72 240 SER A CA 1
ATOM 1911 C C . SER A 1 240 ? -28.897 -14.651 3.774 1.00 48.72 240 SER A C 1
ATOM 1913 O O . SER A 1 240 ? -29.296 -15.311 2.818 1.00 48.72 240 SER A O 1
ATOM 1915 N N . ASN A 1 241 ? -29.678 -14.357 4.819 1.00 43.62 241 ASN A N 1
ATOM 1916 C CA . ASN A 1 241 ? -31.067 -14.806 4.932 1.00 43.62 241 ASN A CA 1
ATOM 1917 C C . ASN A 1 241 ? -32.044 -13.917 4.147 1.00 43.62 241 ASN A C 1
ATOM 1919 O O . ASN A 1 241 ? -33.042 -14.420 3.644 1.00 43.62 241 ASN A O 1
ATOM 1923 N N . GLU A 1 242 ? -31.753 -12.626 3.977 1.00 47.31 242 GLU A N 1
ATOM 1924 C CA . GLU A 1 242 ? -32.594 -11.716 3.180 1.00 47.31 242 GLU A CA 1
ATOM 1925 C C . GLU A 1 242 ? -32.478 -11.943 1.658 1.00 47.31 242 GLU A C 1
ATOM 1927 O O . GLU A 1 242 ? -33.352 -11.524 0.904 1.00 47.31 242 GLU A O 1
ATOM 1932 N N . GLY A 1 243 ? -31.443 -12.653 1.188 1.00 40.56 243 GLY A N 1
ATOM 1933 C CA . GLY A 1 243 ? -31.281 -13.037 -0.222 1.00 40.56 243 GLY A CA 1
ATOM 1934 C C . GLY A 1 243 ? -32.004 -14.327 -0.642 1.00 40.56 243 GLY A C 1
ATOM 1935 O O . GLY A 1 243 ? -31.922 -14.702 -1.811 1.00 40.56 243 GLY A O 1
ATOM 1936 N N . GLY A 1 244 ? -32.669 -15.026 0.289 1.00 34.53 244 GLY A N 1
ATOM 1937 C CA . GLY A 1 244 ? -33.270 -16.349 0.059 1.00 34.53 244 GLY A CA 1
ATOM 1938 C C . GLY A 1 244 ? -34.771 -16.366 -0.253 1.00 34.53 244 GLY A C 1
ATOM 1939 O O . GLY A 1 244 ? -35.249 -17.335 -0.838 1.00 34.53 244 GLY A O 1
ATOM 1940 N N . ASP A 1 245 ? -35.510 -15.304 0.072 1.00 39.38 245 ASP A N 1
ATOM 1941 C CA . ASP A 1 245 ? -36.977 -15.306 0.020 1.00 39.38 245 ASP A CA 1
ATOM 1942 C C . ASP A 1 245 ? -37.520 -14.321 -1.022 1.00 39.38 245 ASP A C 1
ATOM 1944 O O . ASP A 1 245 ? -38.065 -13.280 -0.680 1.00 39.38 245 ASP A O 1
ATOM 1948 N N . THR A 1 246 ? -37.404 -14.634 -2.314 1.00 40.06 246 THR A N 1
ATOM 1949 C CA . THR A 1 246 ? -38.356 -14.144 -3.337 1.00 40.06 246 THR A CA 1
ATOM 1950 C C . THR A 1 246 ? -38.286 -14.992 -4.611 1.00 40.06 246 THR A C 1
ATOM 1952 O O . THR A 1 246 ? -37.705 -14.577 -5.600 1.00 40.06 246 THR A O 1
ATOM 1955 N N . PHE A 1 247 ? -38.910 -16.175 -4.619 1.00 39.22 247 PHE A N 1
ATOM 1956 C CA . PHE A 1 247 ? -39.555 -16.743 -5.819 1.00 39.22 247 PHE A CA 1
ATOM 1957 C C . PHE A 1 247 ? -40.563 -17.824 -5.398 1.00 39.22 247 PHE A C 1
ATOM 1959 O O . PHE A 1 247 ? -40.244 -19.007 -5.301 1.00 39.22 247 PHE A O 1
ATOM 1966 N N . SER A 1 248 ? -41.797 -17.402 -5.125 1.00 34.06 248 SER A N 1
ATOM 1967 C CA . SER A 1 248 ? -43.005 -18.235 -5.212 1.00 34.06 248 SER A CA 1
ATOM 1968 C C . SER A 1 248 ? -44.239 -17.336 -5.205 1.00 34.06 248 SER A C 1
ATOM 1970 O O . SER A 1 248 ? -44.747 -16.978 -4.145 1.00 34.06 248 SER A O 1
ATOM 1972 N N . ALA A 1 249 ? -44.682 -16.964 -6.404 1.00 34.88 249 ALA A N 1
ATOM 1973 C CA . ALA A 1 249 ? -46.072 -16.709 -6.780 1.00 34.88 249 ALA A CA 1
ATOM 1974 C C . ALA A 1 249 ? -46.161 -16.722 -8.311 1.00 34.88 249 ALA A C 1
ATOM 1976 O O . ALA A 1 249 ? -45.317 -16.046 -8.943 1.00 34.88 249 ALA A O 1
#

Organism: Corchorus capsularis (NCBI:txid210143)